Protein AF-A0A353PC02-F1 (afdb_monomer_lite)

Sequence (236 aa):
MPLSHAASPSALIQRRLLLICVLAGVVLLFMGVQRLVFQIRQVEGFRAIPAAVVDRGIRSVEDDRFVPYVAYRFSVGQEVLRTDQLFSRRIPLSRQAAEAALEPYAIGQTVTAYFNPAIPERTFLRLNLAFGPYVLCLMGVALLATGLALSRWQGRYGVRAEPPPRTRAIAALACAVIWQLGGALVWSHYLHHQPPPYPWTVWVVLPLYGLGGLVPLAIALRFARLHRAQRRTEPT

Foldseek 3Di:
DPDPPDDDPVLVVVLVVLVVLQVLLVVLQVQLVVLVVVLVVLQPQWDKFKKAFADWDWDDDDVQWIWIWTWIWGDDPHDIDIDTAAELDGDTDGPVVSVVSCVVHDHGDIAIKIAHPVCRHSIHRFYDDDLVSLVSNLSSVLSNLVSVLVVVVCVVQNPPDDDQLQVLLVSLVVSLVCLVVSVVVSVVVCPVPGDDPDDVVCVVVVVVSVVVSVVSVVSSVVSVVVNVVVVVPDDD

Secondary structure (DSSP, 8-state):
-----PPPHHHHHHHHHHHHHHHHHHHHHHHHHHHHHHHHHTTTT-EEEEEEEEEEEEEEEETTEEEEEEEEEEEETTEEEEE--SBSS---B-HHHHHHHHTT--TT-EEEEEE-TTSGGG-BSB----SHHHHHHHHHHHHHHHHHHHHHHHHHH-TT-PPPHHHHHHHHHHHHHHHHHHHHHHHHHHHHHSPSSPPHHHHHHHHHHHHHHHHHHHHHHHHHHHHHHHHHHS--

pLDDT: mean 88.1, std 7.93, range [54.19, 98.5]

Radius of gyration: 26.03 Å; chains: 1; bounding box: 67×39×86 Å

Structure (mmCIF, N/CA/C/O backbone):
data_AF-A0A353PC02-F1
#
_entry.id   AF-A0A353PC02-F1
#
loop_
_atom_site.group_PDB
_atom_site.id
_atom_site.type_symbol
_atom_site.label_atom_id
_atom_site.label_alt_id
_atom_site.label_comp_id
_atom_site.label_asym_id
_atom_site.label_entity_id
_atom_site.label_seq_id
_atom_site.pdbx_PDB_ins_code
_atom_site.Cartn_x
_atom_site.Cartn_y
_atom_site.Cartn_z
_atom_site.occupancy
_atom_site.B_iso_or_equiv
_atom_site.auth_seq_id
_atom_site.auth_comp_id
_atom_site.auth_asym_id
_atom_site.auth_atom_id
_atom_site.pdbx_PDB_model_num
ATOM 1 N N . MET A 1 1 ? 10.985 -7.309 -56.640 1.00 54.19 1 MET A N 1
ATOM 2 C CA . MET A 1 1 ? 10.338 -8.027 -55.519 1.00 54.19 1 MET A CA 1
ATOM 3 C C . MET A 1 1 ? 11.279 -8.000 -54.323 1.00 54.19 1 MET A C 1
ATOM 5 O O . MET A 1 1 ? 12.341 -8.602 -54.423 1.00 54.19 1 MET A O 1
ATOM 9 N N . PRO A 1 2 ? 10.971 -7.275 -53.236 1.00 55.41 2 PRO A N 1
ATOM 10 C CA . PRO A 1 2 ? 11.774 -7.355 -52.023 1.00 55.41 2 PRO A CA 1
ATOM 11 C C . PRO A 1 2 ? 11.539 -8.726 -51.381 1.00 55.41 2 PRO A C 1
ATOM 13 O O . PRO A 1 2 ? 10.422 -9.045 -50.979 1.00 55.41 2 PRO A O 1
ATOM 16 N N . LEU A 1 3 ? 12.580 -9.557 -51.328 1.00 56.38 3 LEU A N 1
ATOM 17 C CA . LEU A 1 3 ? 12.564 -10.812 -50.581 1.00 56.38 3 LEU A CA 1
ATOM 18 C C . LEU A 1 3 ? 12.226 -10.484 -49.122 1.00 56.38 3 LEU A C 1
ATOM 20 O O . LEU A 1 3 ? 12.964 -9.749 -48.464 1.00 56.38 3 LEU A O 1
ATOM 24 N N . SER A 1 4 ? 11.094 -10.985 -48.617 1.00 62.56 4 SER A N 1
ATOM 25 C CA . SER A 1 4 ? 10.741 -10.807 -47.212 1.00 62.56 4 SER A CA 1
ATOM 26 C C . SER A 1 4 ? 11.780 -11.549 -46.376 1.00 62.56 4 SER A C 1
ATOM 28 O O . SER A 1 4 ? 11.756 -12.778 -46.293 1.00 62.56 4 SER A O 1
ATOM 30 N N . HIS A 1 5 ? 12.725 -10.824 -45.781 1.00 71.25 5 HIS A N 1
ATOM 31 C CA . HIS A 1 5 ? 13.650 -11.422 -44.832 1.00 71.25 5 HIS A CA 1
ATOM 32 C C . HIS A 1 5 ? 12.838 -11.963 -43.655 1.00 71.25 5 HIS A C 1
ATOM 34 O O . HIS A 1 5 ? 12.324 -11.199 -42.834 1.00 71.25 5 HIS A O 1
ATOM 40 N N . ALA A 1 6 ? 12.698 -13.288 -43.601 1.00 76.50 6 ALA A N 1
ATOM 41 C CA . ALA A 1 6 ? 12.082 -13.971 -42.478 1.00 76.50 6 ALA A CA 1
ATOM 42 C C . ALA A 1 6 ? 12.766 -13.506 -41.184 1.00 76.50 6 ALA A C 1
ATOM 44 O O . ALA A 1 6 ? 13.996 -13.419 -41.108 1.00 76.50 6 ALA A O 1
ATOM 45 N N . ALA A 1 7 ? 11.967 -13.149 -40.177 1.00 76.88 7 ALA A N 1
ATOM 46 C CA . ALA A 1 7 ? 12.496 -12.673 -38.906 1.00 76.88 7 ALA A CA 1
ATOM 47 C C . ALA A 1 7 ? 13.415 -13.740 -38.294 1.00 76.88 7 ALA A C 1
ATOM 49 O O . ALA A 1 7 ? 13.041 -14.909 -38.212 1.00 76.88 7 ALA A O 1
ATOM 50 N N . SER A 1 8 ? 14.610 -13.345 -37.841 1.00 86.44 8 SER A N 1
ATOM 51 C CA . SER A 1 8 ? 15.520 -14.303 -37.212 1.00 86.44 8 SER A CA 1
ATOM 52 C C . SER A 1 8 ? 14.894 -14.900 -35.941 1.00 86.44 8 SER A C 1
ATOM 54 O O . SER A 1 8 ? 14.166 -14.192 -35.236 1.00 86.44 8 SER A O 1
ATOM 56 N N . PRO A 1 9 ? 15.201 -16.160 -35.580 1.00 88.06 9 PRO A N 1
ATOM 57 C CA . PRO A 1 9 ? 14.648 -16.809 -34.386 1.00 88.06 9 PRO A CA 1
ATOM 58 C C . PRO A 1 9 ? 14.824 -15.980 -33.105 1.00 88.06 9 PRO A C 1
ATOM 60 O O . PRO A 1 9 ? 13.895 -15.840 -32.312 1.00 88.06 9 PRO A O 1
ATOM 63 N N . SER A 1 10 ? 15.980 -15.327 -32.951 1.00 83.56 10 SER A N 1
ATOM 64 C CA . SER A 1 10 ? 16.266 -14.407 -31.843 1.00 83.56 10 SER A CA 1
ATOM 65 C C . SER A 1 10 ? 15.294 -13.227 -31.762 1.00 83.56 10 SER A C 1
ATOM 67 O O . SER A 1 10 ? 14.875 -12.838 -30.673 1.00 83.56 10 SER A O 1
ATOM 69 N N . ALA A 1 11 ? 14.880 -12.686 -32.910 1.00 82.94 11 ALA A N 1
ATOM 70 C CA . ALA A 1 11 ? 13.956 -11.565 -32.968 1.00 82.94 11 ALA A CA 1
ATOM 71 C C . ALA A 1 11 ? 12.536 -11.975 -32.564 1.00 82.94 11 ALA A C 1
ATOM 73 O O . ALA A 1 11 ? 11.836 -11.219 -31.889 1.00 82.94 11 ALA A O 1
ATOM 74 N N . LEU A 1 12 ? 12.123 -13.189 -32.935 1.00 87.25 12 LEU A N 1
ATOM 75 C CA . LEU A 1 12 ? 10.853 -13.770 -32.506 1.00 87.25 12 LEU A CA 1
ATOM 76 C C . LEU A 1 12 ? 10.835 -14.018 -30.993 1.00 87.25 12 LEU A C 1
ATOM 78 O O . LEU A 1 12 ? 9.861 -13.655 -30.335 1.00 87.25 12 LEU A O 1
ATOM 82 N N . ILE A 1 13 ? 11.916 -14.567 -30.431 1.00 87.56 13 ILE A N 1
ATOM 83 C CA . ILE A 1 13 ? 12.046 -14.793 -28.983 1.00 87.56 13 ILE A CA 1
ATOM 84 C C . ILE A 1 13 ? 11.963 -13.464 -28.223 1.00 87.56 13 ILE A C 1
ATOM 86 O O . ILE A 1 13 ? 11.174 -13.342 -27.289 1.00 87.56 13 ILE A O 1
ATOM 90 N N . GLN A 1 14 ? 12.706 -12.439 -28.648 1.00 86.56 14 GLN A N 1
ATOM 91 C CA . GLN A 1 14 ? 12.702 -11.142 -27.971 1.00 86.56 14 GLN A CA 1
ATOM 92 C C . GLN A 1 14 ? 11.327 -10.460 -28.020 1.00 86.56 14 GLN A C 1
ATOM 94 O O . GLN A 1 14 ? 10.878 -9.917 -27.012 1.00 86.56 14 GLN A O 1
ATOM 99 N N . ARG A 1 15 ? 10.621 -10.528 -29.158 1.00 89.00 15 ARG A N 1
ATOM 100 C CA . ARG A 1 15 ? 9.240 -10.024 -29.275 1.00 89.00 15 ARG A CA 1
ATOM 101 C C . ARG A 1 15 ? 8.285 -10.754 -28.333 1.00 89.00 15 ARG A C 1
ATOM 103 O O . ARG A 1 15 ? 7.462 -10.109 -27.691 1.00 89.00 15 ARG A O 1
ATOM 110 N N . ARG A 1 16 ? 8.414 -12.081 -28.216 1.00 92.56 16 ARG A N 1
ATOM 111 C CA . ARG A 1 16 ? 7.620 -12.885 -27.273 1.00 92.56 16 ARG A CA 1
ATOM 112 C C . ARG A 1 16 ? 7.904 -12.492 -25.826 1.00 92.56 16 ARG A C 1
ATOM 114 O O . ARG A 1 16 ? 6.960 -12.308 -25.070 1.00 92.56 16 ARG A O 1
ATOM 121 N N . LEU A 1 17 ? 9.170 -12.293 -25.455 1.00 89.44 17 LEU A N 1
ATOM 122 C CA . LEU A 1 17 ? 9.538 -11.841 -24.109 1.00 89.44 17 LEU A CA 1
ATOM 123 C C . LEU A 1 17 ? 8.953 -10.462 -23.785 1.00 89.44 17 LEU A C 1
ATOM 125 O O . LEU A 1 17 ? 8.372 -10.289 -22.720 1.00 89.44 17 LEU A O 1
ATOM 129 N N . LEU A 1 18 ? 9.035 -9.498 -24.708 1.00 89.31 18 LEU A N 1
ATOM 130 C CA . LEU A 1 18 ? 8.432 -8.177 -24.503 1.00 89.31 18 LEU A CA 1
ATOM 131 C C . LEU A 1 18 ? 6.911 -8.249 -24.374 1.00 89.31 18 LEU A C 1
ATOM 133 O O . LEU A 1 18 ? 6.347 -7.580 -23.510 1.00 89.31 18 LEU A O 1
ATOM 137 N N . LEU A 1 19 ? 6.255 -9.082 -25.185 1.00 92.25 19 LEU A N 1
ATOM 138 C CA . LEU A 1 19 ? 4.821 -9.326 -25.069 1.00 92.25 19 LEU A CA 1
ATOM 139 C C . LEU A 1 19 ? 4.473 -9.915 -23.696 1.00 92.25 19 LEU A C 1
ATOM 141 O O . LEU A 1 19 ? 3.555 -9.425 -23.047 1.00 92.25 19 LEU A O 1
ATOM 145 N N . ILE A 1 20 ? 5.233 -10.908 -23.225 1.00 94.19 20 ILE A N 1
ATOM 146 C CA . ILE A 1 20 ? 5.061 -11.493 -21.889 1.00 94.19 20 ILE A CA 1
ATOM 147 C C . ILE A 1 20 ? 5.244 -10.425 -20.806 1.00 94.19 20 ILE A C 1
ATOM 149 O O . ILE A 1 20 ? 4.417 -10.347 -19.904 1.00 94.19 20 ILE A O 1
ATOM 153 N N . CYS A 1 21 ? 6.263 -9.565 -20.902 1.00 88.31 21 CYS A N 1
ATOM 154 C CA . CYS A 1 21 ? 6.462 -8.466 -19.953 1.00 88.31 21 CYS A CA 1
ATOM 155 C C . CYS A 1 21 ? 5.269 -7.502 -19.923 1.00 88.31 21 CYS A C 1
ATOM 157 O O . CYS A 1 21 ? 4.817 -7.131 -18.842 1.00 88.31 21 CYS A O 1
ATOM 159 N N . VAL A 1 22 ? 4.739 -7.115 -21.089 1.00 91.75 22 VAL A N 1
ATOM 160 C CA . VAL A 1 22 ? 3.550 -6.253 -21.181 1.00 91.75 22 VAL A CA 1
ATOM 161 C C . VAL A 1 22 ? 2.342 -6.942 -20.549 1.00 91.75 22 VAL A C 1
ATOM 163 O O . VAL A 1 22 ? 1.695 -6.347 -19.692 1.00 91.75 22 VAL A O 1
ATOM 166 N N . LEU A 1 23 ? 2.062 -8.197 -20.912 1.00 95.44 23 LEU A N 1
ATOM 167 C CA . LEU A 1 23 ? 0.926 -8.957 -20.380 1.00 95.44 23 LEU A CA 1
ATOM 168 C C . LEU A 1 23 ? 1.028 -9.154 -18.864 1.00 95.44 23 LEU A C 1
ATOM 170 O O . LEU A 1 23 ? 0.064 -8.893 -18.149 1.00 95.44 23 LEU A O 1
ATOM 174 N N . ALA A 1 24 ? 2.203 -9.538 -18.362 1.00 93.94 24 ALA A N 1
ATOM 175 C CA . ALA A 1 24 ? 2.463 -9.647 -16.931 1.00 93.94 24 ALA A CA 1
ATOM 176 C C . ALA A 1 24 ? 2.243 -8.303 -16.222 1.00 93.94 24 ALA A C 1
ATOM 178 O O . ALA A 1 24 ? 1.615 -8.257 -15.165 1.00 93.94 24 ALA A O 1
ATOM 179 N N . GLY A 1 25 ? 2.691 -7.201 -16.830 1.00 91.88 25 GLY A N 1
ATOM 180 C CA . GLY A 1 25 ? 2.454 -5.858 -16.319 1.00 91.88 25 GLY A CA 1
ATOM 181 C C . GLY A 1 25 ? 0.965 -5.495 -16.235 1.00 91.88 25 GLY A C 1
ATOM 182 O O . GLY A 1 25 ? 0.532 -4.993 -15.198 1.00 91.88 25 GLY A O 1
ATOM 183 N N . VAL A 1 26 ? 0.164 -5.806 -17.267 1.00 95.75 26 VAL A N 1
ATOM 184 C CA . VAL A 1 26 ? -1.303 -5.614 -17.239 1.00 95.75 26 VAL A CA 1
ATOM 185 C C . VAL A 1 26 ? -1.937 -6.419 -16.111 1.00 95.75 26 VAL A C 1
ATOM 187 O O . VAL A 1 26 ? -2.721 -5.866 -15.343 1.00 95.75 26 VAL A O 1
ATOM 190 N N . VAL A 1 27 ? -1.597 -7.705 -15.990 1.00 97.38 27 VAL A N 1
ATOM 191 C CA . VAL A 1 27 ? -2.177 -8.595 -14.972 1.00 97.38 27 VAL A CA 1
ATOM 192 C C . VAL A 1 27 ? -1.864 -8.089 -13.564 1.00 97.38 27 VAL A C 1
ATOM 194 O O . VAL A 1 27 ? -2.777 -7.948 -12.750 1.00 97.38 27 VAL A O 1
ATOM 197 N N . LEU A 1 28 ? -0.602 -7.751 -13.279 1.00 94.50 28 LEU A N 1
ATOM 198 C CA . LEU A 1 28 ? -0.206 -7.223 -11.970 1.00 94.50 28 LEU A CA 1
ATOM 199 C C . LEU A 1 28 ? -0.887 -5.889 -11.658 1.00 94.50 28 LEU A C 1
ATOM 201 O O . LEU A 1 28 ? -1.376 -5.704 -10.542 1.00 94.50 28 LEU A O 1
ATOM 205 N N . LEU A 1 29 ? -0.965 -4.985 -12.640 1.00 93.62 29 LEU A N 1
ATOM 206 C CA . LEU A 1 29 ? -1.642 -3.702 -12.473 1.00 93.62 29 LEU A CA 1
ATOM 207 C C . LEU A 1 29 ? -3.131 -3.900 -12.182 1.00 93.62 29 LEU A C 1
ATOM 209 O O . LEU A 1 29 ? -3.651 -3.317 -11.235 1.00 93.62 29 LEU A O 1
ATOM 213 N N . PHE A 1 30 ? -3.806 -4.759 -12.945 1.00 96.31 30 PHE A N 1
ATOM 214 C CA . PHE A 1 30 ? -5.215 -5.079 -12.740 1.00 96.31 30 PHE A CA 1
ATOM 215 C C . PHE A 1 30 ? -5.468 -5.664 -11.345 1.00 96.31 30 PHE A C 1
ATOM 217 O O . PHE A 1 30 ? -6.344 -5.183 -10.626 1.00 96.31 30 PHE A O 1
ATOM 224 N N . MET A 1 31 ? -4.658 -6.639 -10.917 1.00 97.00 31 MET A N 1
ATOM 225 C CA . MET A 1 31 ? -4.745 -7.220 -9.572 1.00 97.00 31 MET A CA 1
ATOM 226 C C . MET A 1 31 ? -4.516 -6.178 -8.471 1.00 97.00 31 MET A C 1
ATOM 228 O O . MET A 1 31 ? -5.231 -6.171 -7.465 1.00 97.00 31 MET A O 1
ATOM 232 N N . GLY A 1 32 ? -3.524 -5.300 -8.644 1.00 93.38 32 GLY A N 1
ATOM 233 C CA . GLY A 1 32 ? -3.243 -4.207 -7.717 1.00 93.38 32 GLY A CA 1
ATOM 234 C C . GLY A 1 32 ? -4.424 -3.244 -7.602 1.00 93.38 32 GLY A C 1
ATOM 235 O O . GLY A 1 32 ? -4.907 -2.997 -6.497 1.00 93.38 32 GLY A O 1
ATOM 236 N N . VAL A 1 33 ? -4.955 -2.781 -8.737 1.00 93.00 33 VAL A N 1
ATOM 237 C CA . VAL A 1 33 ? -6.094 -1.852 -8.798 1.00 93.00 33 VAL A CA 1
ATOM 238 C C . VAL A 1 33 ? -7.344 -2.471 -8.184 1.00 93.00 33 VAL A C 1
ATOM 240 O O . VAL A 1 33 ? -7.973 -1.835 -7.345 1.00 93.00 33 VAL A O 1
ATOM 243 N N . GLN A 1 34 ? -7.691 -3.718 -8.521 1.00 96.44 34 GLN A N 1
ATOM 244 C CA . GLN A 1 34 ? -8.851 -4.385 -7.921 1.00 96.44 34 GLN A CA 1
ATOM 245 C C . GLN A 1 34 ? -8.740 -4.465 -6.395 1.00 96.44 34 GLN A C 1
ATOM 247 O O . GLN A 1 34 ? -9.706 -4.180 -5.685 1.00 96.44 34 GLN A O 1
ATOM 252 N N . ARG A 1 35 ? -7.556 -4.809 -5.871 1.00 93.62 35 ARG A N 1
ATOM 253 C CA . ARG A 1 35 ? -7.325 -4.872 -4.422 1.00 93.62 35 ARG A CA 1
ATOM 254 C C . ARG A 1 35 ? -7.357 -3.494 -3.759 1.00 93.62 35 ARG A C 1
ATOM 256 O O . ARG A 1 35 ? -7.850 -3.404 -2.636 1.00 93.62 35 ARG A O 1
ATOM 263 N N . LEU A 1 36 ? -6.869 -2.447 -4.428 1.00 91.06 36 LEU A N 1
ATOM 264 C CA . LEU A 1 36 ? -6.967 -1.062 -3.950 1.00 91.06 36 LEU A CA 1
ATOM 265 C C . LEU A 1 36 ? -8.416 -0.582 -3.917 1.00 91.06 36 LEU A C 1
ATOM 267 O O . LEU A 1 36 ? -8.861 -0.081 -2.893 1.00 91.06 36 LEU A O 1
ATOM 271 N N . VAL A 1 37 ? -9.182 -0.796 -4.987 1.00 91.50 37 VAL A N 1
ATOM 272 C CA . VAL A 1 37 ? -10.609 -0.442 -5.035 1.00 91.50 37 VAL A CA 1
ATOM 273 C C . VAL A 1 37 ? -11.374 -1.173 -3.936 1.00 91.50 37 VAL A C 1
ATOM 275 O O . VAL A 1 37 ? -12.184 -0.569 -3.238 1.00 91.50 37 VAL A O 1
ATOM 278 N N . PHE A 1 38 ? -11.087 -2.458 -3.725 1.00 90.50 38 PHE A N 1
ATOM 279 C CA . PHE A 1 38 ? -11.687 -3.217 -2.633 1.00 90.50 38 PHE A CA 1
ATOM 280 C C . PHE A 1 38 ? -11.305 -2.659 -1.254 1.00 90.50 38 PHE A C 1
ATOM 282 O O . PHE A 1 38 ? -12.150 -2.601 -0.368 1.00 90.50 38 PHE A O 1
ATOM 289 N N . GLN A 1 39 ? -10.057 -2.221 -1.062 1.00 89.31 39 GLN A N 1
ATOM 290 C CA . GLN A 1 39 ? -9.634 -1.546 0.167 1.00 89.31 39 GLN A CA 1
ATOM 291 C C . GLN A 1 39 ? -10.350 -0.213 0.377 1.00 89.31 39 GLN A C 1
ATOM 293 O O . GLN A 1 39 ? -10.839 0.0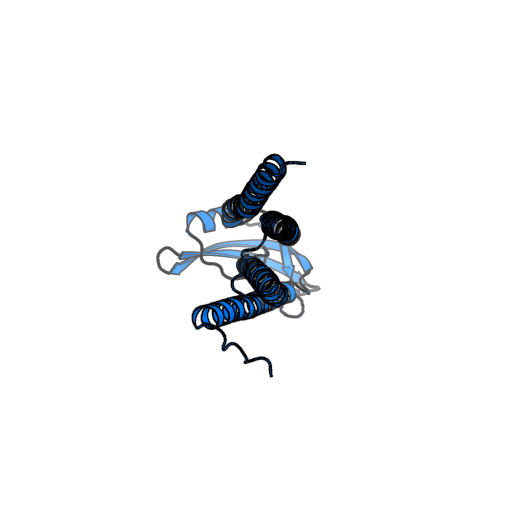19 1.473 1.00 89.31 39 GLN A O 1
ATOM 298 N N . ILE A 1 40 ? -10.448 0.631 -0.650 1.00 87.81 40 ILE A N 1
ATOM 299 C CA . ILE A 1 40 ? -11.110 1.940 -0.565 1.00 87.81 40 ILE A CA 1
ATOM 300 C C . ILE A 1 40 ? -12.586 1.757 -0.207 1.00 87.81 40 ILE A C 1
ATOM 302 O O . ILE A 1 40 ? -13.055 2.323 0.776 1.00 87.81 40 ILE A O 1
ATOM 306 N N . ARG A 1 41 ? -13.288 0.859 -0.906 1.00 88.19 41 ARG A N 1
ATOM 307 C CA . ARG A 1 41 ? -14.695 0.530 -0.621 1.00 88.19 41 ARG A CA 1
ATOM 308 C C . ARG A 1 41 ? -14.921 -0.038 0.780 1.00 88.19 41 ARG A C 1
ATOM 310 O O . ARG A 1 41 ? -16.015 0.075 1.314 1.00 88.19 41 ARG A O 1
ATOM 317 N N . GLN A 1 42 ? -13.909 -0.666 1.382 1.00 85.25 42 GLN A N 1
ATOM 318 C CA . GLN A 1 42 ? -13.985 -1.133 2.769 1.00 85.25 42 GLN A CA 1
ATOM 319 C C . GLN A 1 42 ? -13.875 -0.011 3.803 1.00 85.25 42 GLN A C 1
ATOM 321 O O . GLN A 1 42 ? -14.129 -0.273 4.972 1.00 85.25 42 GLN A O 1
ATOM 326 N N . VAL A 1 43 ? -13.469 1.193 3.405 1.00 86.12 43 VAL A N 1
ATOM 327 C CA . VAL A 1 43 ? -13.336 2.363 4.287 1.00 86.12 43 VAL A CA 1
ATOM 328 C C . VAL A 1 43 ? -14.387 3.423 3.963 1.00 86.12 43 VAL A C 1
ATOM 330 O O . VAL A 1 43 ? -14.750 4.222 4.823 1.00 86.12 43 VAL A O 1
ATOM 333 N N . GLU A 1 44 ? -14.935 3.408 2.749 1.00 88.75 44 GLU A N 1
ATOM 334 C CA . GLU A 1 44 ? -16.066 4.251 2.377 1.00 88.75 44 GLU A CA 1
ATOM 335 C C . GLU A 1 44 ? -17.257 4.040 3.325 1.00 88.75 44 GLU A C 1
ATOM 337 O O . GLU A 1 44 ? -17.653 2.919 3.651 1.00 88.75 44 GLU A O 1
ATOM 342 N N . GLY A 1 45 ? -17.822 5.151 3.797 1.00 89.62 45 GLY A N 1
ATOM 343 C CA . GLY A 1 45 ? -18.971 5.159 4.706 1.00 89.62 45 GLY A CA 1
ATOM 344 C C . GLY A 1 45 ? -18.631 5.023 6.192 1.00 89.62 45 GLY A C 1
ATOM 345 O O . GLY A 1 45 ? -19.523 5.209 7.019 1.00 89.62 45 GLY A O 1
ATOM 346 N N . PHE A 1 46 ? -17.371 4.768 6.552 1.00 93.88 46 PHE A N 1
ATOM 347 C CA . PHE A 1 46 ? -16.948 4.766 7.950 1.00 93.88 46 PHE A CA 1
ATOM 348 C C . PHE A 1 46 ? -16.856 6.191 8.504 1.00 93.88 46 PHE A C 1
ATOM 350 O O . PHE A 1 46 ? -16.265 7.081 7.894 1.00 93.88 46 PHE A O 1
ATOM 357 N N . ARG A 1 47 ? -17.437 6.404 9.684 1.00 94.25 47 ARG A N 1
ATOM 358 C CA . ARG A 1 47 ? -17.473 7.687 10.392 1.00 94.25 47 ARG A CA 1
ATOM 359 C C . ARG A 1 47 ? -16.792 7.545 11.745 1.00 94.25 47 ARG A C 1
ATOM 361 O O . ARG A 1 47 ? -16.970 6.534 12.422 1.00 94.25 47 ARG A O 1
ATOM 368 N N . ALA A 1 48 ? -16.028 8.562 12.127 1.00 95.56 48 ALA A N 1
ATOM 369 C CA . ALA A 1 48 ? -15.406 8.638 13.440 1.00 95.56 48 ALA A CA 1
ATOM 370 C C . ALA A 1 48 ? -16.474 8.887 14.516 1.00 95.56 48 ALA A C 1
ATOM 372 O O . ALA A 1 48 ? -17.247 9.839 14.409 1.00 95.56 48 ALA A O 1
ATOM 373 N N . ILE A 1 49 ? -16.505 8.044 15.546 1.00 96.88 49 ILE A N 1
ATOM 374 C CA . ILE A 1 49 ? -17.405 8.160 16.693 1.00 96.88 49 ILE A CA 1
ATOM 375 C C . ILE A 1 49 ? -16.637 7.928 18.004 1.00 96.88 49 ILE A C 1
ATOM 377 O O . ILE A 1 49 ? -15.705 7.119 18.032 1.00 96.88 49 ILE A O 1
ATOM 381 N N . PRO A 1 50 ? -16.996 8.615 19.100 1.00 97.62 50 PRO A N 1
ATOM 382 C CA . PRO A 1 50 ? -16.400 8.351 20.401 1.00 97.62 50 PRO A CA 1
ATOM 383 C C . PRO A 1 50 ? -16.864 6.991 20.938 1.00 97.62 50 PRO A C 1
ATOM 385 O O . PRO A 1 50 ? -18.047 6.652 20.895 1.00 97.62 50 PRO A O 1
ATOM 388 N N . ALA A 1 51 ? -15.925 6.221 21.475 1.00 98.00 51 ALA A N 1
ATOM 389 C CA . ALA A 1 51 ? -16.156 4.920 22.080 1.00 98.00 51 ALA A CA 1
ATOM 390 C C . ALA A 1 51 ? -15.396 4.807 23.403 1.00 98.00 51 ALA A C 1
ATOM 392 O O . ALA A 1 51 ? -14.294 5.329 23.536 1.00 98.00 51 ALA A O 1
ATOM 393 N N . ALA A 1 52 ? -15.960 4.102 24.378 1.00 98.31 52 ALA A N 1
ATOM 394 C CA . ALA A 1 52 ? -15.309 3.835 25.656 1.00 98.31 52 ALA A CA 1
ATOM 395 C C . ALA A 1 52 ? -14.744 2.413 25.667 1.00 98.31 52 ALA A C 1
ATOM 397 O O . ALA A 1 52 ? -15.483 1.453 25.430 1.00 98.31 52 ALA A O 1
ATOM 398 N N . VAL A 1 53 ? -13.454 2.272 25.968 1.00 98.50 53 VAL A N 1
ATOM 399 C CA . VAL A 1 53 ? -12.800 0.967 26.124 1.00 98.50 53 VAL A CA 1
ATOM 400 C C . VAL A 1 53 ? -13.326 0.282 27.387 1.00 98.50 53 VAL A C 1
ATOM 402 O O . VAL A 1 53 ? -13.311 0.868 28.468 1.00 98.50 53 VAL A O 1
ATOM 405 N N . VAL A 1 54 ? -13.788 -0.962 27.258 1.00 98.31 54 VAL A N 1
ATOM 406 C CA . VAL A 1 54 ? -14.345 -1.760 28.366 1.00 98.31 54 VAL A CA 1
ATOM 407 C C . VAL A 1 54 ? -13.483 -2.963 28.732 1.00 98.31 54 VAL A C 1
ATOM 409 O O . VAL A 1 54 ? -13.487 -3.369 29.886 1.00 98.31 54 VAL A O 1
ATOM 412 N N . ASP A 1 55 ? -12.756 -3.530 27.772 1.00 98.31 55 ASP A N 1
ATOM 413 C CA . ASP A 1 55 ? -11.842 -4.652 27.995 1.00 98.31 55 ASP A CA 1
ATOM 414 C C . ASP A 1 55 ? -10.757 -4.655 26.908 1.00 98.31 55 ASP A C 1
ATOM 416 O O . ASP A 1 55 ? -10.928 -4.050 25.848 1.00 98.31 55 ASP A O 1
ATOM 420 N N . ARG A 1 56 ? -9.632 -5.320 27.154 1.00 97.88 56 ARG A N 1
ATOM 421 C CA . ARG A 1 56 ? -8.561 -5.492 26.170 1.00 97.88 56 ARG A CA 1
ATOM 422 C C . ARG A 1 56 ? -7.768 -6.755 26.460 1.00 97.88 56 ARG A C 1
ATOM 424 O O . ARG A 1 56 ? -7.570 -7.117 27.614 1.00 97.88 56 ARG A O 1
ATOM 431 N N . GLY A 1 57 ? -7.232 -7.374 25.420 1.00 97.62 57 GLY A N 1
ATOM 432 C CA . GLY A 1 57 ? -6.407 -8.557 25.598 1.00 97.62 57 GLY A CA 1
ATOM 433 C C . GLY A 1 57 ? -5.863 -9.110 24.296 1.00 97.62 57 GLY A C 1
ATOM 434 O O . GLY A 1 57 ? -5.981 -8.510 23.228 1.00 97.62 57 GLY A O 1
ATOM 435 N N . ILE A 1 58 ? -5.246 -10.280 24.394 1.00 97.56 58 ILE A N 1
ATOM 436 C CA . ILE A 1 58 ? -4.599 -10.960 23.278 1.00 97.56 58 ILE A CA 1
ATOM 437 C C . ILE A 1 58 ? -5.161 -12.375 23.189 1.00 97.56 58 ILE A C 1
ATOM 439 O O . ILE A 1 58 ? -5.191 -13.097 24.182 1.00 97.56 58 ILE A O 1
ATOM 443 N N . ARG A 1 59 ? -5.598 -12.779 21.994 1.00 96.50 59 ARG A N 1
ATOM 444 C CA . ARG A 1 59 ? -6.036 -14.149 21.700 1.00 96.50 59 ARG A CA 1
ATOM 445 C C . ARG A 1 59 ? -4.941 -14.884 20.942 1.00 96.50 59 ARG A C 1
ATOM 447 O O . ARG A 1 59 ? -4.425 -14.347 19.965 1.00 96.50 59 ARG A O 1
ATOM 454 N N . SER A 1 60 ? -4.610 -16.099 21.363 1.00 95.81 60 SER A N 1
ATOM 455 C CA . SER A 1 60 ? -3.793 -17.003 20.547 1.00 95.81 60 SER A CA 1
ATOM 456 C C . SER A 1 60 ? -4.658 -17.591 19.433 1.00 95.81 60 SER A C 1
ATOM 458 O O . SER A 1 60 ? -5.802 -17.966 19.696 1.00 95.81 60 SER A O 1
ATOM 460 N N . VAL A 1 61 ? -4.152 -17.628 18.201 1.00 94.19 61 VAL A N 1
ATOM 461 C CA . VAL A 1 61 ? -4.870 -18.207 17.048 1.00 94.19 61 VAL A CA 1
ATOM 462 C C . VAL A 1 61 ? -4.141 -19.430 16.499 1.00 94.19 61 VAL A C 1
ATOM 464 O O . VAL A 1 61 ? -4.790 -20.411 16.158 1.00 94.19 61 VAL A O 1
ATOM 467 N N . GLU A 1 62 ? -2.812 -19.385 16.451 1.00 91.81 62 GLU A N 1
ATOM 468 C CA . GLU A 1 62 ? -1.916 -20.480 16.056 1.00 91.81 62 GLU A CA 1
ATOM 469 C C . GLU A 1 62 ? -0.631 -20.369 16.897 1.00 91.81 62 GLU A C 1
ATOM 471 O O . GLU A 1 62 ? -0.425 -19.347 17.564 1.00 91.81 62 GLU A O 1
ATOM 476 N N . ASP A 1 63 ? 0.243 -21.379 16.849 1.00 91.06 63 ASP A N 1
ATOM 477 C CA . ASP A 1 63 ? 1.553 -21.322 17.509 1.00 91.06 63 ASP A CA 1
ATOM 478 C C . ASP A 1 63 ? 2.304 -20.042 17.096 1.00 91.06 63 ASP A C 1
ATOM 480 O O . ASP A 1 63 ? 2.441 -19.719 15.912 1.00 91.06 63 ASP A O 1
ATOM 484 N N . ASP A 1 64 ? 2.714 -19.261 18.098 1.00 90.62 64 ASP A N 1
ATOM 485 C CA . ASP A 1 64 ? 3.372 -17.952 17.972 1.00 90.62 64 ASP A CA 1
ATOM 486 C C . ASP A 1 64 ? 2.602 -16.849 17.220 1.00 90.62 64 ASP A C 1
ATOM 488 O O . ASP A 1 64 ? 3.168 -15.801 16.881 1.00 90.62 64 ASP A O 1
ATOM 492 N N . ARG A 1 65 ? 1.291 -17.016 17.005 1.00 93.94 65 ARG A N 1
ATOM 493 C CA . ARG A 1 65 ? 0.440 -16.026 16.331 1.00 93.94 65 ARG A CA 1
ATOM 494 C C . ARG A 1 65 ? -0.699 -15.546 17.212 1.00 93.94 65 ARG A C 1
ATOM 496 O O . ARG A 1 65 ? -1.605 -16.286 17.593 1.00 93.94 65 ARG A O 1
ATOM 503 N N . PHE A 1 66 ? -0.692 -14.241 17.446 1.00 96.12 66 PHE A N 1
ATOM 504 C CA . PHE A 1 66 ? -1.556 -13.574 18.402 1.00 96.12 66 PHE A CA 1
ATOM 505 C C . PHE A 1 66 ? -2.417 -12.510 17.724 1.00 96.12 66 PHE A C 1
ATOM 507 O O . PHE A 1 66 ? -1.949 -11.766 16.865 1.00 96.12 66 PHE A O 1
ATOM 514 N N . VAL A 1 67 ? -3.680 -12.400 18.122 1.00 96.50 67 VAL A N 1
ATOM 515 C CA . VAL A 1 67 ? -4.597 -11.355 17.660 1.00 96.50 67 VAL A CA 1
ATOM 516 C C . VAL A 1 67 ? -4.992 -10.489 18.857 1.00 96.50 67 VAL A C 1
ATOM 518 O O . VAL A 1 67 ? -5.703 -10.974 19.743 1.00 96.50 67 VAL A O 1
ATOM 521 N N . PRO A 1 68 ? -4.548 -9.220 18.916 1.00 97.00 68 PRO A N 1
ATOM 522 C CA . PRO A 1 68 ? 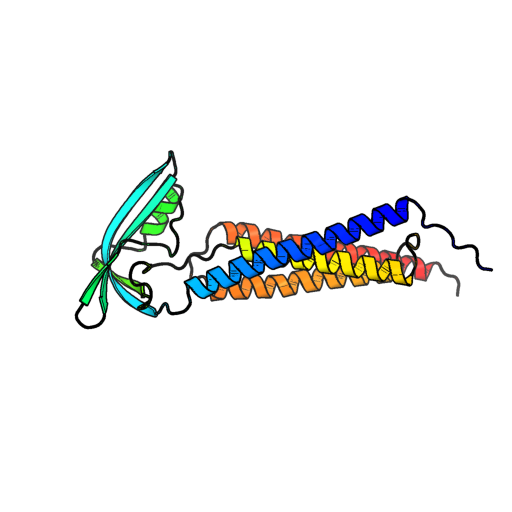-5.003 -8.293 19.943 1.00 97.00 68 PRO A CA 1
ATOM 523 C C . PRO A 1 68 ? -6.469 -7.913 19.712 1.00 97.00 68 PRO A C 1
ATOM 525 O O . PRO A 1 68 ? -6.918 -7.757 18.572 1.00 97.00 68 PRO A O 1
ATOM 528 N N . TYR A 1 69 ? -7.204 -7.730 20.802 1.00 97.25 69 TYR A N 1
ATOM 529 C CA . TYR A 1 69 ? -8.570 -7.227 20.798 1.00 97.25 69 TYR A CA 1
ATOM 530 C C . TYR A 1 69 ? -8.712 -6.099 21.820 1.00 97.25 69 TYR A C 1
ATOM 532 O O . TYR A 1 69 ? -8.065 -6.092 22.869 1.00 97.25 69 TYR A O 1
ATOM 540 N N . VAL A 1 70 ? -9.588 -5.149 21.512 1.00 97.88 70 VAL A N 1
ATOM 541 C CA . VAL A 1 70 ? -9.987 -4.079 22.428 1.00 97.88 70 VAL A CA 1
ATOM 542 C C . VAL A 1 70 ? -11.496 -4.051 22.371 1.00 97.88 70 VAL A C 1
ATOM 544 O O . VAL A 1 70 ? -12.049 -3.673 21.346 1.00 97.88 70 VAL A O 1
ATOM 547 N N . ALA A 1 71 ? -12.158 -4.492 23.434 1.00 97.94 71 ALA A N 1
ATOM 548 C CA . ALA A 1 71 ? -13.596 -4.359 23.555 1.00 97.94 71 ALA A CA 1
ATOM 549 C C . ALA A 1 71 ? -13.945 -2.917 23.902 1.00 97.94 71 ALA A C 1
ATOM 551 O O . ALA A 1 71 ? -13.415 -2.350 24.859 1.00 97.94 71 ALA A O 1
ATOM 552 N N . TYR A 1 72 ? -14.873 -2.332 23.160 1.00 98.19 72 TYR A N 1
ATOM 553 C CA . TYR A 1 72 ? -15.356 -0.981 23.397 1.00 98.19 72 TYR A CA 1
ATOM 554 C C . TYR A 1 72 ? -16.855 -0.889 23.150 1.00 98.19 72 TYR A C 1
ATOM 556 O O . TYR A 1 72 ? -17.440 -1.679 22.404 1.00 98.19 72 TYR A O 1
ATOM 564 N N . ARG A 1 73 ? -17.470 0.090 23.810 1.00 97.56 73 ARG A N 1
ATOM 565 C CA . ARG A 1 73 ? -18.881 0.434 23.646 1.00 97.56 73 ARG A CA 1
ATOM 566 C C . ARG A 1 73 ? -19.023 1.833 23.073 1.00 97.56 73 ARG A C 1
ATOM 568 O O . ARG A 1 73 ? -18.234 2.717 23.404 1.00 97.56 73 ARG A O 1
ATOM 575 N N . PHE A 1 74 ? -20.033 2.037 22.250 1.00 97.44 74 PHE A N 1
ATOM 576 C CA . PHE A 1 74 ? -20.348 3.330 21.656 1.00 97.44 74 PHE A CA 1
ATOM 577 C C . PHE A 1 74 ? -21.853 3.446 21.445 1.00 97.44 74 PHE A C 1
ATOM 579 O O . PHE A 1 74 ? -22.550 2.434 21.378 1.00 97.44 74 PHE A O 1
ATOM 586 N N . SER A 1 75 ? -22.344 4.677 21.344 1.00 96.69 75 SER A N 1
ATOM 587 C CA . SER A 1 75 ? -23.771 4.943 21.171 1.00 96.69 75 SER A CA 1
ATOM 588 C C . SER A 1 75 ? -24.060 5.463 19.769 1.00 96.69 75 SER A C 1
ATOM 590 O O . SER A 1 75 ? -23.365 6.354 19.278 1.00 96.69 75 SER A O 1
ATOM 592 N N . VAL A 1 76 ? -25.109 4.934 19.143 1.00 95.50 76 VAL A N 1
ATOM 593 C CA . VAL A 1 76 ? -25.656 5.424 17.873 1.00 95.50 76 VAL A CA 1
ATOM 594 C C . VAL A 1 76 ? -27.131 5.732 18.105 1.00 95.50 76 VAL A C 1
ATOM 596 O O . VAL A 1 76 ? -27.964 4.835 18.199 1.00 95.50 76 VAL A O 1
ATOM 599 N N . GLY A 1 77 ? -27.460 7.014 18.271 1.00 93.31 77 GLY A N 1
ATOM 600 C CA . GLY A 1 77 ? -28.792 7.408 18.735 1.00 93.31 77 GLY A CA 1
ATOM 601 C C . GLY A 1 77 ? -29.046 6.903 20.159 1.00 93.31 77 GLY A C 1
ATOM 602 O O . GLY A 1 77 ? -28.327 7.287 21.080 1.00 93.31 77 GLY A O 1
ATOM 603 N N . GLN A 1 78 ? -30.058 6.050 20.332 1.00 94.00 78 GLN A N 1
ATOM 604 C CA . GLN A 1 78 ? -30.404 5.438 21.624 1.00 94.00 78 GLN A CA 1
ATOM 605 C C . GLN A 1 78 ? -29.801 4.040 21.824 1.00 94.00 78 GLN A C 1
ATOM 607 O O . GLN A 1 78 ? -29.866 3.499 22.927 1.00 94.00 78 GLN A O 1
ATOM 612 N N . GLU A 1 79 ? -29.200 3.455 20.788 1.00 96.00 79 GLU A N 1
ATOM 613 C CA . GLU A 1 79 ? -28.628 2.114 20.864 1.00 96.00 79 GLU A CA 1
ATOM 614 C C . GLU A 1 79 ? -27.180 2.164 21.346 1.00 96.00 79 GLU A C 1
ATOM 616 O O . GLU A 1 79 ? -26.363 2.935 20.836 1.00 96.00 79 GLU A O 1
ATOM 621 N N . VAL A 1 80 ? -26.854 1.313 22.322 1.00 96.12 80 VAL A N 1
ATOM 622 C CA . VAL A 1 80 ? -25.480 1.095 22.783 1.00 96.12 80 VAL A CA 1
ATOM 623 C C . VAL A 1 80 ? -24.964 -0.184 22.146 1.00 96.12 80 VAL A C 1
ATOM 625 O O . VAL A 1 80 ? -25.420 -1.281 22.464 1.00 96.12 80 VAL A O 1
ATOM 628 N N . LEU A 1 81 ? -23.986 -0.039 21.261 1.00 96.56 81 LEU A N 1
ATOM 629 C CA . LEU A 1 81 ? -23.349 -1.145 20.563 1.00 96.56 81 LEU A CA 1
ATOM 630 C C . LEU A 1 81 ? -22.008 -1.484 21.213 1.00 96.56 81 LEU A C 1
ATOM 632 O O . LEU A 1 81 ? -21.352 -0.638 21.829 1.00 96.56 81 LEU A O 1
ATOM 636 N N . ARG A 1 82 ? -21.593 -2.744 21.064 1.00 96.38 82 ARG A N 1
ATOM 637 C CA . ARG A 1 82 ? -20.315 -3.261 21.561 1.00 96.38 82 ARG A CA 1
ATOM 638 C C . ARG A 1 82 ? -19.634 -4.093 20.483 1.00 96.38 82 ARG A C 1
ATOM 640 O O . ARG A 1 82 ? -20.271 -4.909 19.829 1.00 96.38 82 ARG A O 1
ATOM 647 N N . THR A 1 83 ? -18.328 -3.918 20.347 1.00 96.25 83 THR A N 1
ATOM 648 C CA . THR A 1 83 ? -17.465 -4.736 19.485 1.00 96.25 83 THR A CA 1
ATOM 649 C C . THR A 1 83 ? -16.083 -4.860 20.129 1.00 96.25 83 THR A C 1
ATOM 651 O O . THR A 1 83 ? -15.816 -4.204 21.138 1.00 96.25 83 THR A O 1
ATOM 654 N N . ASP A 1 84 ? -15.219 -5.712 19.585 1.00 96.50 84 ASP A N 1
ATOM 655 C CA . ASP A 1 84 ? -13.868 -5.977 20.090 1.00 96.50 84 ASP A CA 1
ATOM 656 C C . ASP A 1 84 ? -12.749 -5.826 19.050 1.00 96.50 84 ASP A C 1
ATOM 658 O O . ASP A 1 84 ? -11.581 -6.154 19.295 1.00 96.50 84 ASP A O 1
ATOM 662 N N . GLN A 1 85 ? -13.102 -5.323 17.872 1.00 95.50 85 GLN A N 1
ATOM 663 C CA . GLN A 1 85 ? -12.216 -5.322 16.728 1.00 95.50 85 GLN A CA 1
ATOM 664 C C . GLN A 1 85 ? -11.249 -4.128 16.766 1.00 95.50 85 GLN A C 1
ATOM 666 O O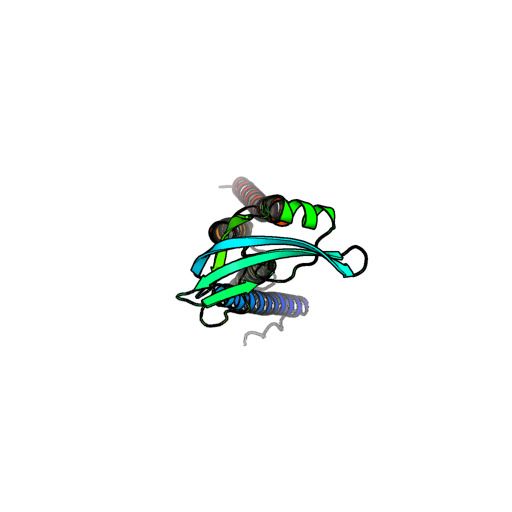 . GLN A 1 85 ? -11.609 -2.978 16.522 1.00 95.50 85 GLN A O 1
ATOM 671 N N . LEU A 1 86 ? -9.969 -4.409 17.027 1.00 95.81 86 LEU A N 1
ATOM 672 C CA . LEU A 1 86 ? -8.927 -3.378 17.044 1.00 95.81 86 LEU A CA 1
ATOM 673 C C . LEU A 1 86 ? -8.614 -2.855 15.633 1.00 95.81 86 LEU A C 1
ATOM 675 O O . LEU A 1 86 ? -8.573 -1.648 15.414 1.00 95.81 86 LEU A O 1
ATOM 679 N N . PHE A 1 87 ? -8.411 -3.755 14.671 1.00 93.94 87 PHE A N 1
ATOM 680 C CA . PHE A 1 87 ? -8.023 -3.415 13.299 1.00 93.94 87 PHE A CA 1
ATOM 681 C C . PHE A 1 87 ? -9.154 -3.687 12.310 1.00 93.94 87 PHE A C 1
ATOM 683 O O . PHE A 1 87 ? -9.874 -4.671 12.460 1.00 93.94 87 PHE A O 1
ATOM 690 N N . SER A 1 88 ? -9.247 -2.913 11.224 1.00 91.38 88 SER A N 1
ATOM 691 C CA . SER A 1 88 ? -10.231 -3.140 10.144 1.00 91.38 88 SER A CA 1
ATOM 692 C C . SER A 1 88 ? -10.174 -4.543 9.516 1.00 91.38 88 SER A C 1
ATOM 694 O O . SER A 1 88 ? -11.126 -4.985 8.872 1.00 91.38 88 SER A O 1
ATOM 696 N N . ARG A 1 89 ? -9.075 -5.277 9.725 1.00 88.62 89 ARG A N 1
ATOM 697 C CA . ARG A 1 89 ? -8.902 -6.687 9.363 1.00 88.62 89 ARG A CA 1
ATOM 698 C C . ARG A 1 89 ? -8.217 -7.428 10.507 1.00 88.62 89 ARG A C 1
ATOM 700 O O . ARG A 1 89 ? -7.331 -6.871 11.149 1.00 88.62 89 ARG A O 1
ATOM 707 N N . ARG A 1 90 ? -8.576 -8.695 10.731 1.00 87.88 90 ARG A N 1
ATOM 708 C CA . ARG A 1 90 ? -7.867 -9.557 11.690 1.00 87.88 90 ARG A CA 1
ATOM 709 C C . ARG A 1 90 ? -6.483 -9.877 11.141 1.00 87.88 90 ARG A C 1
ATOM 711 O O . ARG A 1 90 ? -6.367 -10.476 10.076 1.00 87.88 90 ARG A O 1
ATOM 718 N N . ILE A 1 91 ? -5.452 -9.438 11.852 1.00 85.62 91 ILE A N 1
ATOM 719 C CA . ILE A 1 91 ? -4.059 -9.610 11.449 1.00 85.62 91 ILE A CA 1
ATOM 720 C C . ILE A 1 91 ? -3.344 -10.298 12.605 1.00 85.62 91 ILE A C 1
ATOM 722 O O . ILE A 1 91 ? -3.242 -9.699 13.677 1.00 85.62 91 ILE A O 1
ATOM 726 N N . PRO A 1 92 ? -2.887 -11.545 12.413 1.00 92.50 92 PRO A N 1
ATOM 727 C CA . PRO A 1 92 ? -2.018 -12.200 13.372 1.00 92.50 92 PRO A CA 1
ATOM 728 C C . PRO A 1 92 ? -0.696 -11.439 13.489 1.00 92.50 92 PRO A C 1
ATOM 730 O O . PRO A 1 92 ? -0.095 -11.051 12.485 1.00 92.50 92 PRO A O 1
ATOM 733 N N . LEU A 1 93 ? -0.259 -11.221 14.720 1.00 93.00 93 LEU A N 1
ATOM 734 C CA . LEU A 1 93 ? 0.961 -10.520 15.095 1.00 93.00 93 LEU A CA 1
ATOM 735 C C . LEU A 1 93 ? 1.824 -11.430 15.974 1.00 93.00 93 LEU A C 1
ATOM 737 O O . LEU A 1 93 ? 1.337 -12.407 16.547 1.00 93.00 93 LEU A O 1
ATOM 741 N N . SER A 1 94 ? 3.102 -11.079 16.122 1.00 93.81 94 SER A N 1
ATOM 742 C CA . SER A 1 94 ? 3.904 -11.616 17.222 1.00 93.81 94 SER A CA 1
ATOM 743 C C . SER A 1 94 ? 3.343 -11.130 18.562 1.00 93.81 94 SER A C 1
ATOM 745 O O . SER A 1 94 ? 2.689 -10.085 18.622 1.00 93.81 94 SER A O 1
ATOM 747 N N . ARG A 1 95 ? 3.629 -11.851 19.653 1.00 94.81 95 ARG A N 1
ATOM 748 C CA . ARG A 1 95 ? 3.194 -11.467 21.008 1.00 94.81 95 ARG A CA 1
ATOM 749 C C . ARG A 1 95 ? 3.584 -10.027 21.346 1.00 94.81 95 ARG A C 1
ATOM 751 O O . ARG A 1 95 ? 2.719 -9.229 21.681 1.00 94.81 95 ARG A O 1
ATOM 758 N N . GLN A 1 96 ? 4.858 -9.685 21.157 1.00 94.19 96 GLN A N 1
ATOM 759 C CA . GLN A 1 96 ? 5.385 -8.345 21.429 1.00 94.19 96 GLN A CA 1
ATOM 760 C C . GLN A 1 96 ? 4.663 -7.259 20.614 1.00 94.19 96 GLN A C 1
ATOM 762 O O . GLN A 1 96 ? 4.329 -6.202 21.140 1.00 94.19 96 GLN A O 1
ATOM 767 N N . ALA A 1 97 ? 4.385 -7.512 19.331 1.00 92.12 97 ALA A N 1
ATOM 768 C CA . ALA A 1 97 ? 3.665 -6.554 18.495 1.00 92.12 97 ALA A CA 1
ATOM 769 C C . ALA A 1 97 ? 2.182 -6.434 18.890 1.00 92.12 97 ALA A C 1
ATOM 771 O O . ALA A 1 97 ? 1.611 -5.350 18.779 1.00 92.12 97 ALA A O 1
ATOM 772 N N . ALA A 1 98 ? 1.557 -7.522 19.353 1.00 94.94 98 ALA A N 1
ATOM 773 C CA . ALA A 1 98 ? 0.199 -7.497 19.887 1.00 94.94 98 ALA A CA 1
ATOM 774 C C . ALA A 1 98 ? 0.121 -6.706 21.205 1.00 94.94 98 ALA A C 1
ATOM 776 O O . ALA A 1 98 ? -0.786 -5.894 21.358 1.00 94.94 98 ALA A O 1
ATOM 777 N N . GLU A 1 99 ? 1.084 -6.884 22.113 1.00 95.88 99 GLU A N 1
ATOM 778 C CA . GLU A 1 99 ? 1.196 -6.121 23.367 1.00 95.88 99 GLU A CA 1
ATOM 779 C C . GLU A 1 99 ? 1.390 -4.625 23.091 1.00 95.88 99 GLU A C 1
ATOM 781 O O . GLU A 1 99 ? 0.596 -3.807 23.557 1.00 95.88 99 GLU A O 1
ATOM 786 N N . ALA A 1 100 ? 2.347 -4.273 22.226 1.00 93.94 100 ALA A N 1
ATOM 787 C CA . ALA A 1 100 ? 2.590 -2.889 21.812 1.00 93.94 100 ALA A CA 1
ATOM 788 C C . ALA A 1 100 ? 1.362 -2.243 21.142 1.00 93.94 100 ALA A C 1
ATOM 790 O O . ALA A 1 100 ? 1.104 -1.050 21.294 1.00 93.94 100 ALA A O 1
ATOM 791 N N . ALA A 1 101 ? 0.558 -3.021 20.408 1.00 93.88 101 ALA A N 1
ATOM 792 C CA . ALA A 1 101 ? -0.671 -2.517 19.800 1.00 93.88 101 ALA A CA 1
ATOM 793 C C . ALA A 1 101 ? -1.760 -2.164 20.831 1.00 93.88 101 ALA A C 1
ATOM 795 O O . ALA A 1 101 ? -2.641 -1.365 20.508 1.00 93.88 101 ALA A O 1
ATOM 796 N N . LEU A 1 102 ? -1.713 -2.744 22.036 1.00 96.62 102 LEU A N 1
ATOM 797 C CA . LEU A 1 102 ? -2.671 -2.501 23.118 1.00 96.62 102 LEU A CA 1
ATOM 798 C C . LEU A 1 102 ? -2.260 -1.358 24.049 1.00 96.62 102 LEU A C 1
ATOM 800 O O . LEU A 1 102 ? -3.137 -0.803 24.710 1.00 96.62 102 LEU A O 1
ATOM 804 N N . GLU A 1 103 ? -0.976 -0.989 24.103 1.00 95.56 103 GLU A N 1
ATOM 805 C CA . GLU A 1 103 ? -0.453 0.084 24.968 1.00 95.56 103 GLU A CA 1
ATOM 806 C C . GLU A 1 103 ? -1.281 1.382 24.939 1.00 95.56 103 GLU A C 1
ATOM 808 O O . GLU A 1 103 ? -1.580 1.892 26.020 1.00 95.56 103 GLU A O 1
ATOM 813 N N . PRO A 1 104 ? -1.743 1.890 23.776 1.00 95.38 104 PRO A N 1
ATOM 814 C CA . PRO A 1 104 ? -2.489 3.150 23.717 1.00 95.38 104 PRO A CA 1
ATOM 815 C C . PRO A 1 104 ? -3.929 3.079 24.247 1.00 95.38 104 PRO A C 1
ATOM 817 O O . PRO A 1 104 ? -4.610 4.104 24.252 1.00 95.38 104 PRO A O 1
ATOM 820 N N . TYR A 1 105 ? -4.415 1.887 24.610 1.00 96.94 105 TYR A N 1
ATOM 821 C CA . TYR A 1 105 ? -5.812 1.615 24.947 1.00 96.94 105 TYR A CA 1
ATOM 822 C C . TYR A 1 105 ? -5.932 1.178 26.405 1.00 96.94 105 TYR A C 1
ATOM 824 O O . TYR A 1 105 ? -5.795 -0.005 26.711 1.00 96.94 105 TYR A O 1
ATOM 832 N N . ALA A 1 106 ? -6.196 2.111 27.314 1.00 97.56 106 ALA A N 1
ATOM 833 C CA . ALA A 1 106 ? -6.509 1.818 28.709 1.00 97.56 106 ALA A CA 1
ATOM 834 C C . ALA A 1 106 ? -8.014 1.564 28.901 1.00 97.56 106 ALA A C 1
ATOM 836 O O . ALA A 1 106 ? -8.853 2.146 28.215 1.00 97.56 106 ALA A O 1
ATOM 837 N N . ILE A 1 107 ? -8.376 0.707 29.859 1.00 98.12 107 ILE A N 1
ATOM 838 C CA . ILE A 1 107 ? -9.784 0.479 30.221 1.00 98.12 107 ILE A CA 1
ATOM 839 C C . ILE A 1 107 ? -10.377 1.783 30.776 1.00 98.12 107 ILE A C 1
ATOM 841 O O . ILE A 1 107 ? -9.741 2.468 31.572 1.00 98.12 107 ILE A O 1
ATOM 845 N N . GLY A 1 108 ? -11.587 2.136 30.336 1.00 97.56 108 GLY A N 1
ATOM 846 C CA . GLY A 1 108 ? -12.266 3.387 30.686 1.00 97.56 108 GLY A CA 1
ATOM 847 C C . GLY A 1 108 ? -11.876 4.589 29.821 1.00 97.56 108 GLY A C 1
ATOM 848 O O . GLY A 1 108 ? -12.542 5.619 29.887 1.00 97.56 108 GLY A O 1
ATOM 849 N N . GLN A 1 109 ? -10.847 4.470 28.977 1.00 97.69 109 GLN A N 1
ATOM 850 C CA . GLN A 1 109 ? -10.432 5.538 28.072 1.00 97.69 109 GLN A CA 1
ATOM 851 C C . GLN A 1 109 ? -11.457 5.752 26.952 1.00 97.69 109 GLN A C 1
ATOM 853 O O . GLN A 1 109 ? -11.969 4.794 26.362 1.00 97.69 109 GLN A O 1
ATOM 858 N N . THR A 1 110 ? -11.703 7.018 26.613 1.00 97.88 110 THR A N 1
ATOM 859 C CA . THR A 1 110 ? -12.442 7.393 25.403 1.00 97.88 110 THR A CA 1
ATOM 860 C C . THR A 1 110 ? -11.502 7.390 24.203 1.00 97.88 110 THR A C 1
ATOM 862 O O . THR A 1 110 ? -10.462 8.047 24.211 1.00 97.88 110 THR A O 1
ATOM 865 N N . VAL A 1 111 ? -11.879 6.662 23.160 1.00 97.31 111 VAL A N 1
ATOM 866 C CA . VAL A 1 111 ? -11.129 6.502 21.914 1.00 97.31 111 VAL A CA 1
ATOM 867 C C . VAL A 1 111 ? -12.030 6.754 20.712 1.00 97.31 111 VAL A C 1
ATOM 869 O O . VAL A 1 111 ? -13.254 6.734 20.821 1.00 97.31 111 VAL A O 1
ATOM 872 N N . THR A 1 112 ? -11.428 6.977 19.549 1.00 97.06 112 THR A N 1
ATOM 873 C CA . THR A 1 112 ? -12.170 7.118 18.295 1.00 97.06 112 THR A CA 1
ATOM 874 C C . THR A 1 112 ? -12.342 5.752 17.641 1.00 97.06 112 THR A C 1
ATOM 876 O O . THR A 1 112 ? -11.358 5.120 17.258 1.00 97.06 112 THR A O 1
ATOM 879 N N . ALA A 1 113 ? -13.587 5.307 17.495 1.00 96.75 113 ALA A N 1
ATOM 880 C CA . ALA A 1 113 ? -13.951 4.156 16.680 1.00 96.75 113 ALA A CA 1
ATOM 881 C C . ALA A 1 113 ? -14.443 4.611 15.301 1.00 96.75 113 ALA A C 1
ATOM 883 O O . ALA A 1 113 ? -14.981 5.705 15.144 1.00 96.75 113 ALA A O 1
ATOM 884 N N . TYR A 1 114 ? -14.282 3.755 14.300 1.00 96.00 114 TYR A N 1
ATOM 885 C CA . TYR A 1 114 ? -14.791 3.957 12.951 1.00 96.00 114 TYR A CA 1
ATOM 886 C C . TYR A 1 114 ? -15.991 3.040 12.740 1.00 96.00 114 TYR A C 1
ATOM 888 O O . TYR A 1 114 ? -15.839 1.818 12.704 1.00 96.00 114 TYR A O 1
ATOM 896 N N . PHE A 1 115 ? -17.174 3.635 12.599 1.00 96.00 115 PHE A N 1
ATOM 897 C CA . PHE A 1 115 ? -18.458 2.946 12.464 1.00 96.00 115 PHE A CA 1
ATOM 898 C C . PHE A 1 115 ? -19.063 3.173 11.081 1.00 96.00 115 PHE A C 1
ATOM 900 O O . PHE A 1 115 ? -19.069 4.300 10.586 1.00 96.00 115 PHE A O 1
ATOM 907 N N . ASN A 1 116 ? -19.609 2.120 10.473 1.00 95.25 116 ASN A N 1
ATOM 908 C CA . ASN A 1 116 ? -20.365 2.210 9.228 1.00 95.25 116 ASN A CA 1
ATOM 909 C C . ASN A 1 116 ? -21.809 1.735 9.471 1.00 95.25 116 ASN A C 1
ATOM 911 O O . ASN A 1 116 ? -21.999 0.549 9.739 1.00 95.25 116 ASN A O 1
ATOM 915 N N . PRO A 1 117 ? -22.827 2.609 9.335 1.00 94.38 117 PRO A N 1
ATOM 916 C CA . PRO A 1 117 ? -24.226 2.231 9.540 1.00 94.38 117 PRO A CA 1
ATOM 917 C C . PRO A 1 117 ? -24.720 1.115 8.613 1.00 94.38 117 PRO A C 1
ATOM 919 O O . PRO A 1 117 ? -25.638 0.391 8.974 1.00 94.38 117 PRO A O 1
ATOM 922 N N . ALA A 1 118 ? -24.129 0.974 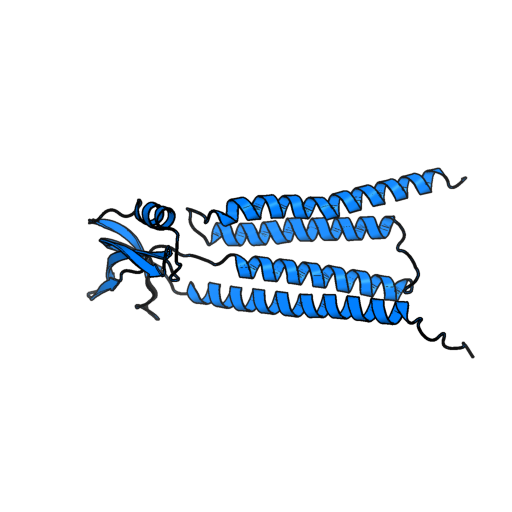7.422 1.00 94.25 118 ALA A N 1
ATOM 923 C CA . ALA A 1 118 ? -24.506 -0.076 6.479 1.00 94.25 118 ALA A CA 1
ATOM 924 C C . ALA A 1 118 ? -23.958 -1.458 6.877 1.00 94.25 118 ALA A C 1
ATOM 926 O O . ALA A 1 118 ? -24.442 -2.464 6.368 1.00 94.25 118 ALA A O 1
ATOM 927 N N . ILE A 1 119 ? -22.922 -1.503 7.728 1.00 92.19 119 ILE A N 1
ATOM 928 C CA . ILE A 1 119 ? -22.213 -2.727 8.135 1.00 92.19 119 ILE A CA 1
ATOM 929 C C . ILE A 1 119 ? -21.730 -2.579 9.601 1.00 92.19 119 ILE A C 1
ATOM 931 O O . ILE A 1 119 ? -20.518 -2.499 9.852 1.00 92.19 119 ILE A O 1
ATOM 935 N N . PRO A 1 120 ? -22.648 -2.466 10.583 1.00 90.81 120 PRO A N 1
ATOM 936 C CA . PRO A 1 120 ? -22.322 -2.121 11.972 1.00 90.81 120 PRO A CA 1
ATOM 937 C C . PRO A 1 120 ? -21.365 -3.121 12.646 1.00 90.81 120 PRO A C 1
ATOM 939 O O . PRO A 1 120 ? -20.536 -2.742 13.479 1.00 90.81 120 PRO A O 1
ATOM 942 N N . GLU A 1 121 ? -21.406 -4.389 12.239 1.00 89.88 121 GLU A N 1
ATOM 943 C CA . GLU A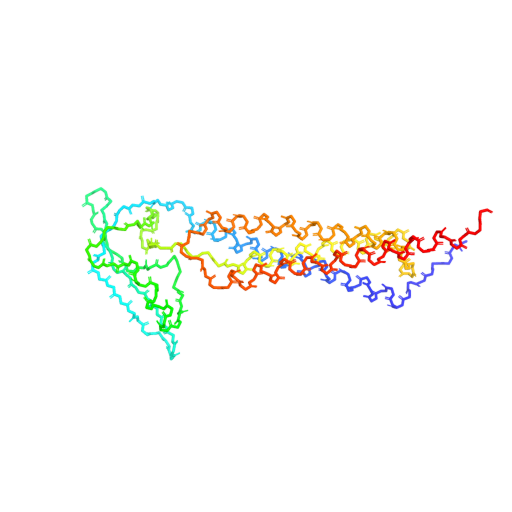 1 121 ? -20.544 -5.462 12.735 1.00 89.88 121 GLU A CA 1
ATOM 944 C C . GLU A 1 121 ? -19.061 -5.290 12.367 1.00 89.88 121 GLU A C 1
ATOM 946 O O . GLU A 1 121 ? -18.204 -5.936 12.967 1.00 89.88 121 GLU A O 1
ATOM 951 N N . ARG A 1 122 ? -18.729 -4.409 11.411 1.00 90.38 122 ARG A N 1
ATOM 952 C CA . ARG A 1 122 ? -17.347 -4.146 10.965 1.00 90.38 122 ARG A CA 1
ATOM 953 C C . ARG A 1 122 ? -16.720 -2.900 11.578 1.00 90.38 122 ARG A C 1
ATOM 955 O O . ARG A 1 122 ? -15.804 -2.329 10.995 1.00 90.38 122 ARG A O 1
ATOM 962 N N . THR A 1 123 ? -17.192 -2.465 12.736 1.00 95.00 123 THR A N 1
ATOM 963 C CA . THR A 1 123 ? -16.605 -1.324 13.449 1.00 95.00 123 THR A CA 1
ATOM 964 C C . THR A 1 123 ? -15.187 -1.657 13.922 1.00 95.00 123 THR A C 1
ATOM 966 O O . THR A 1 123 ? -14.960 -2.753 14.423 1.00 95.00 123 THR A O 1
ATOM 969 N N . PHE A 1 124 ? -14.238 -0.725 13.796 1.00 95.94 124 PHE A N 1
ATOM 970 C CA . PHE A 1 124 ? -12.847 -0.914 14.240 1.00 95.94 124 PHE A CA 1
ATOM 971 C C . PHE A 1 124 ? -12.254 0.352 14.872 1.00 95.94 124 PHE A C 1
ATOM 973 O O . PHE A 1 124 ? -12.719 1.455 14.597 1.00 95.94 124 PHE A O 1
ATOM 980 N N . LEU A 1 125 ? -11.192 0.228 15.676 1.00 95.38 125 LEU A N 1
ATOM 981 C CA . LEU A 1 125 ? -10.471 1.391 16.233 1.00 95.38 125 LEU A CA 1
ATOM 982 C C . LEU A 1 125 ? -9.363 1.912 15.311 1.00 95.38 125 LEU A C 1
ATOM 984 O O . LEU A 1 125 ? -9.080 3.107 15.276 1.00 95.38 125 LEU A O 1
ATOM 988 N N . ARG A 1 126 ? -8.711 1.020 14.561 1.00 92.69 126 ARG A N 1
ATOM 989 C CA . ARG A 1 126 ? -7.585 1.351 13.684 1.00 92.69 126 ARG A CA 1
ATOM 990 C C . ARG A 1 126 ? -7.812 0.846 12.275 1.00 92.69 126 ARG A C 1
ATOM 992 O O . ARG A 1 126 ? -8.003 -0.349 12.038 1.00 92.69 126 ARG A O 1
ATOM 999 N N . LEU A 1 127 ? -7.703 1.760 11.320 1.00 89.62 127 LEU A N 1
ATOM 1000 C CA . LEU A 1 127 ? -7.637 1.377 9.924 1.00 89.62 127 LEU A CA 1
ATOM 1001 C C . LEU A 1 127 ? -6.291 0.695 9.649 1.00 89.62 127 LEU A C 1
ATOM 1003 O O . LEU A 1 127 ? -5.242 1.213 10.029 1.00 89.62 127 LEU A O 1
ATOM 1007 N N . ASN A 1 128 ? -6.314 -0.469 9.002 1.00 86.62 128 ASN A N 1
ATOM 1008 C CA . ASN A 1 128 ? -5.104 -1.132 8.530 1.00 86.62 128 ASN A CA 1
ATOM 1009 C C . ASN A 1 128 ? -5.221 -1.458 7.038 1.00 86.62 128 ASN A C 1
ATOM 1011 O O . ASN A 1 128 ? -5.842 -2.449 6.638 1.00 86.62 128 ASN A O 1
ATOM 1015 N N . LEU A 1 129 ? -4.647 -0.587 6.210 1.00 85.94 129 LEU A N 1
ATOM 1016 C CA . LEU A 1 129 ? -4.558 -0.787 4.771 1.00 85.94 129 LEU A CA 1
ATOM 1017 C C . LEU A 1 129 ? -3.353 -1.670 4.452 1.00 85.94 129 LEU A C 1
ATOM 1019 O O . LEU A 1 129 ? -2.219 -1.373 4.820 1.00 85.94 129 LEU A O 1
ATOM 1023 N N . ALA A 1 130 ? -3.581 -2.760 3.718 1.00 85.56 130 ALA A N 1
ATOM 1024 C CA . ALA A 1 130 ? -2.467 -3.586 3.271 1.00 85.56 130 ALA A CA 1
ATOM 1025 C C . ALA A 1 130 ? -1.670 -2.827 2.204 1.00 85.56 130 ALA A C 1
ATOM 1027 O O . ALA A 1 130 ? -2.251 -2.341 1.237 1.00 85.56 130 ALA A O 1
ATOM 1028 N N . PHE A 1 131 ? -0.348 -2.791 2.350 1.00 84.88 131 PHE A N 1
ATOM 1029 C CA . PHE A 1 131 ? 0.548 -2.111 1.413 1.00 84.88 131 PHE A CA 1
ATOM 1030 C C . PHE A 1 131 ? 0.750 -2.882 0.090 1.00 84.88 131 PHE A C 1
ATOM 1032 O O . PHE A 1 131 ? 1.041 -2.299 -0.951 1.00 84.88 131 PHE A O 1
ATOM 1039 N N . GLY A 1 132 ? 0.545 -4.204 0.097 1.00 86.56 132 GLY A N 1
ATOM 1040 C CA . GLY A 1 132 ? 0.789 -5.083 -1.058 1.00 86.56 132 GLY A CA 1
ATOM 1041 C C . GLY A 1 132 ? 0.147 -4.657 -2.394 1.00 86.56 132 GLY A C 1
ATOM 1042 O O . GLY A 1 132 ? 0.827 -4.724 -3.415 1.00 86.56 132 GLY A O 1
ATOM 1043 N N . PRO A 1 133 ? -1.117 -4.195 -2.443 1.00 90.31 133 PRO A N 1
ATOM 1044 C CA . PRO A 1 133 ? -1.748 -3.730 -3.681 1.00 90.31 133 PRO A CA 1
ATOM 1045 C C . PRO A 1 133 ? -1.012 -2.573 -4.364 1.00 90.31 133 PRO A C 1
ATOM 1047 O O . PRO A 1 133 ? -0.928 -2.547 -5.588 1.00 90.31 133 PRO A O 1
ATOM 1050 N N . TYR A 1 134 ? -0.419 -1.663 -3.588 1.00 85.88 134 TYR A N 1
ATOM 1051 C CA . TYR A 1 134 ? 0.370 -0.556 -4.126 1.00 85.88 134 TYR A CA 1
ATOM 1052 C C . TYR A 1 134 ? 1.636 -1.053 -4.833 1.00 85.88 134 TYR A C 1
ATOM 1054 O O . TYR A 1 134 ? 1.953 -0.595 -5.930 1.00 85.88 134 TYR A O 1
ATOM 1062 N N . VAL A 1 135 ? 2.318 -2.041 -4.242 1.00 84.94 135 VAL A N 1
ATOM 1063 C CA . VAL A 1 135 ? 3.492 -2.689 -4.847 1.00 84.94 135 VAL A CA 1
ATOM 1064 C C . VAL A 1 135 ? 3.118 -3.370 -6.163 1.00 84.94 135 VAL A C 1
ATOM 1066 O O . VAL A 1 135 ? 3.832 -3.218 -7.152 1.00 84.94 135 VAL A O 1
ATOM 1069 N N . LEU A 1 136 ? 1.976 -4.067 -6.209 1.00 88.19 136 LEU A N 1
ATOM 1070 C CA . LEU A 1 136 ? 1.484 -4.705 -7.435 1.00 88.19 136 LEU A CA 1
ATOM 1071 C C . LEU A 1 136 ? 1.213 -3.682 -8.546 1.00 88.19 136 LEU A C 1
ATOM 1073 O O . LEU A 1 136 ? 1.655 -3.888 -9.676 1.00 88.19 136 LEU A O 1
ATOM 1077 N N . CYS A 1 137 ? 0.551 -2.565 -8.226 1.00 88.31 137 CYS A N 1
ATOM 1078 C CA . CYS A 1 137 ? 0.320 -1.482 -9.185 1.00 88.31 137 CYS A CA 1
ATOM 1079 C C . CYS A 1 137 ? 1.633 -0.926 -9.739 1.00 88.31 137 CYS A C 1
ATOM 1081 O O . CYS A 1 137 ? 1.799 -0.815 -10.952 1.00 88.31 137 CYS A O 1
ATOM 1083 N N . LEU A 1 138 ? 2.580 -0.615 -8.855 1.00 84.56 138 LEU A N 1
ATOM 1084 C CA . LEU A 1 138 ? 3.884 -0.083 -9.229 1.00 84.56 138 LEU A CA 1
ATOM 1085 C C . LEU A 1 138 ? 4.657 -1.049 -10.141 1.00 84.56 138 LEU A C 1
ATOM 1087 O O . LEU A 1 138 ? 5.152 -0.638 -11.191 1.00 84.56 138 LEU A O 1
ATOM 1091 N N . MET A 1 139 ? 4.736 -2.333 -9.774 1.00 84.75 139 MET A N 1
ATOM 1092 C CA . MET A 1 139 ? 5.388 -3.358 -10.597 1.00 84.75 139 MET A CA 1
ATOM 1093 C C . MET A 1 139 ? 4.701 -3.510 -11.957 1.00 84.75 139 MET A C 1
ATOM 1095 O O . MET A 1 139 ? 5.377 -3.613 -12.981 1.00 84.75 139 MET A O 1
ATOM 1099 N N . GLY A 1 140 ? 3.366 -3.477 -11.973 1.00 88.94 140 GLY A N 1
ATOM 1100 C CA . GLY A 1 140 ? 2.572 -3.527 -13.194 1.00 88.94 140 GLY A CA 1
ATOM 1101 C C . GLY A 1 140 ? 2.886 -2.371 -14.143 1.00 88.94 140 GLY A C 1
ATOM 1102 O O . GLY A 1 140 ? 3.209 -2.601 -15.309 1.00 88.94 140 GLY A O 1
ATOM 1103 N N . VAL A 1 141 ? 2.887 -1.133 -13.632 1.00 86.81 141 VAL A N 1
ATOM 1104 C CA . VAL A 1 141 ? 3.255 0.072 -14.397 1.00 86.81 141 VAL A CA 1
ATOM 1105 C C . VAL A 1 141 ? 4.694 -0.011 -14.911 1.00 86.81 141 VAL A C 1
ATOM 1107 O O . VAL A 1 141 ? 4.938 0.280 -16.081 1.00 86.81 141 VAL A O 1
ATOM 1110 N N . ALA A 1 142 ? 5.644 -0.439 -14.076 1.00 82.25 142 ALA A N 1
ATOM 1111 C CA . ALA A 1 142 ? 7.053 -0.542 -14.456 1.00 82.25 142 ALA A CA 1
ATOM 1112 C C . ALA A 1 142 ? 7.283 -1.547 -15.600 1.00 82.25 142 ALA A C 1
ATOM 1114 O O . ALA A 1 142 ? 7.970 -1.233 -16.578 1.00 82.25 142 ALA A O 1
ATOM 1115 N N . LEU A 1 143 ? 6.678 -2.738 -15.516 1.00 84.75 143 LEU A N 1
ATOM 1116 C CA . LEU A 1 143 ? 6.742 -3.750 -16.575 1.00 84.75 143 LEU A CA 1
ATOM 1117 C C . LEU A 1 143 ? 6.060 -3.275 -17.860 1.00 84.75 143 LEU A C 1
ATOM 1119 O O . LEU A 1 143 ? 6.631 -3.426 -18.941 1.00 84.75 143 LEU A O 1
ATOM 1123 N N . LEU A 1 144 ? 4.882 -2.653 -17.747 1.00 88.88 144 LEU A N 1
ATOM 1124 C CA . LEU A 1 144 ? 4.152 -2.096 -18.887 1.00 88.88 144 LEU A CA 1
ATOM 1125 C C . LEU A 1 144 ? 4.962 -1.030 -19.617 1.00 88.88 144 LEU A C 1
ATOM 1127 O O . LEU A 1 144 ? 5.149 -1.115 -20.831 1.00 88.88 144 LEU A O 1
ATOM 1131 N N . ALA A 1 145 ? 5.477 -0.047 -18.878 1.00 83.50 145 ALA A N 1
ATOM 1132 C CA . ALA A 1 145 ? 6.268 1.040 -19.438 1.00 83.50 145 ALA A CA 1
ATOM 1133 C C . ALA A 1 145 ? 7.527 0.503 -20.130 1.00 83.50 145 ALA A C 1
ATOM 1135 O O . ALA A 1 145 ? 7.824 0.890 -21.262 1.00 83.50 145 ALA A O 1
ATOM 1136 N N . THR A 1 146 ? 8.222 -0.445 -19.493 1.00 80.62 146 THR A N 1
ATOM 1137 C CA . THR A 1 146 ? 9.435 -1.065 -20.042 1.00 80.62 146 THR A CA 1
ATOM 1138 C C . THR A 1 146 ? 9.127 -1.858 -21.313 1.00 80.62 146 THR A C 1
ATOM 1140 O O . THR A 1 146 ? 9.772 -1.653 -22.344 1.00 80.62 146 THR A O 1
ATOM 1143 N N . GLY A 1 147 ? 8.111 -2.725 -21.280 1.00 86.00 147 GLY A N 1
ATOM 1144 C CA . GLY A 1 147 ? 7.717 -3.549 -22.421 1.00 86.00 147 GLY A CA 1
ATOM 1145 C C . GLY A 1 147 ? 7.269 -2.716 -23.623 1.00 86.00 147 GLY A C 1
ATOM 1146 O O . GLY A 1 147 ? 7.712 -2.965 -24.747 1.00 86.00 147 GLY A O 1
ATOM 1147 N N . LEU A 1 148 ? 6.459 -1.674 -23.401 1.00 86.62 148 LEU A N 1
ATOM 1148 C CA . LEU A 1 148 ? 5.991 -0.774 -24.460 1.00 86.62 148 LEU A CA 1
ATOM 1149 C C . LEU A 1 148 ? 7.119 0.087 -25.040 1.00 86.62 148 LEU A C 1
ATOM 1151 O O . LEU A 1 148 ? 7.185 0.258 -26.260 1.00 86.62 148 LEU A O 1
ATOM 1155 N N . ALA A 1 149 ? 8.012 0.611 -24.196 1.00 81.25 149 ALA A N 1
ATOM 1156 C CA . ALA A 1 149 ? 9.147 1.415 -24.640 1.00 81.25 149 ALA A CA 1
ATOM 1157 C C . ALA A 1 149 ? 10.095 0.600 -25.531 1.00 81.25 149 ALA A C 1
ATOM 1159 O O . ALA A 1 149 ? 10.452 1.044 -26.625 1.00 81.25 149 ALA A O 1
ATOM 1160 N N . LEU A 1 150 ? 10.444 -0.619 -25.109 1.00 81.38 150 LEU A N 1
ATOM 1161 C CA . LEU A 1 150 ? 11.307 -1.515 -25.881 1.00 81.38 150 LEU A CA 1
ATOM 1162 C C . LEU A 1 150 ? 10.623 -2.024 -27.159 1.00 81.38 150 LEU A C 1
ATOM 1164 O O . LEU A 1 150 ? 11.273 -2.124 -28.198 1.00 81.38 150 LEU A O 1
ATOM 1168 N N . SER A 1 151 ? 9.312 -2.275 -27.127 1.00 85.62 151 SER A N 1
ATOM 1169 C CA . SER A 1 151 ? 8.557 -2.681 -28.322 1.00 85.62 151 SER A CA 1
ATOM 1170 C C . SER A 1 151 ? 8.510 -1.563 -29.368 1.00 85.62 151 SER A C 1
ATOM 1172 O O . SER A 1 151 ? 8.781 -1.797 -30.547 1.00 85.62 151 SER A O 1
ATOM 1174 N N . ARG A 1 152 ? 8.239 -0.318 -28.942 1.00 84.69 152 ARG A N 1
ATOM 1175 C CA . ARG A 1 152 ? 8.284 0.861 -29.825 1.00 84.69 152 ARG A CA 1
ATOM 1176 C C . ARG A 1 152 ? 9.679 1.101 -30.389 1.00 84.69 152 ARG A C 1
ATOM 1178 O O . ARG A 1 152 ? 9.802 1.443 -31.563 1.00 84.69 152 ARG A O 1
ATOM 1185 N N . TRP A 1 153 ? 10.714 0.905 -29.572 1.00 79.06 153 TRP A N 1
ATOM 1186 C CA . TRP A 1 153 ? 12.105 0.990 -30.010 1.00 79.06 153 TRP A CA 1
ATOM 1187 C C . TRP A 1 153 ? 12.386 0.020 -31.165 1.00 79.06 153 TRP A C 1
ATOM 1189 O O . TRP A 1 153 ? 12.820 0.434 -32.241 1.00 79.06 153 TRP A O 1
ATOM 1199 N N . GLN A 1 154 ? 12.075 -1.262 -30.967 1.00 84.81 154 GLN A N 1
ATOM 1200 C CA . GLN A 1 154 ? 12.301 -2.304 -31.970 1.00 84.81 154 GLN A CA 1
ATOM 1201 C C . GLN A 1 154 ? 11.513 -2.076 -33.260 1.00 84.81 154 GLN A C 1
ATOM 1203 O O . GLN A 1 154 ? 12.021 -2.374 -34.337 1.00 84.81 154 GLN A O 1
ATOM 1208 N N . GLY A 1 155 ? 10.286 -1.553 -33.166 1.00 83.50 155 GLY A N 1
ATOM 1209 C CA . GLY A 1 155 ? 9.475 -1.237 -34.342 1.00 83.50 155 GLY A CA 1
ATOM 1210 C C . GLY A 1 155 ? 10.093 -0.148 -35.221 1.00 83.50 155 GLY A C 1
ATOM 1211 O O . GLY A 1 155 ? 9.971 -0.210 -36.439 1.00 83.50 155 GLY A O 1
ATOM 1212 N N . ARG A 1 156 ? 10.788 0.825 -34.616 1.00 82.50 156 ARG A N 1
ATOM 1213 C CA . ARG A 1 156 ? 11.379 1.965 -35.332 1.00 82.50 156 ARG A CA 1
ATOM 1214 C C . ARG A 1 156 ? 12.756 1.675 -35.925 1.00 82.50 156 ARG A C 1
ATOM 1216 O O . ARG A 1 156 ? 13.066 2.197 -36.988 1.00 82.50 156 ARG A O 1
ATOM 1223 N N . TYR A 1 157 ? 13.575 0.885 -35.233 1.00 78.25 157 TYR A N 1
ATOM 1224 C CA . TYR A 1 157 ? 14.990 0.696 -35.583 1.00 78.25 157 TYR A CA 1
ATOM 1225 C C . TYR A 1 157 ? 15.344 -0.746 -35.978 1.00 78.25 157 TYR A C 1
ATOM 1227 O O . TYR A 1 157 ? 16.463 -1.014 -36.401 1.00 78.25 157 TYR A O 1
ATOM 1235 N N . GLY A 1 158 ? 14.400 -1.684 -35.877 1.00 77.31 158 GLY A N 1
ATOM 1236 C CA . GLY A 1 158 ? 14.655 -3.107 -36.084 1.00 77.31 158 GLY A CA 1
ATOM 1237 C C . GLY A 1 158 ? 15.250 -3.787 -34.846 1.00 77.31 158 GLY A C 1
ATOM 1238 O O . GLY A 1 158 ? 15.744 -3.152 -33.918 1.00 77.31 158 GLY A O 1
ATOM 1239 N N . VAL A 1 159 ? 15.185 -5.120 -34.811 1.00 70.44 159 VAL A N 1
ATOM 1240 C CA . VAL A 1 159 ? 15.486 -5.909 -33.598 1.00 70.44 159 VAL A CA 1
ATOM 1241 C C . VAL A 1 159 ? 16.987 -6.004 -33.288 1.00 70.44 159 VAL A C 1
ATOM 1243 O O . VAL A 1 159 ? 17.365 -6.213 -32.141 1.00 70.44 159 VAL A O 1
ATOM 1246 N N . ARG A 1 160 ? 17.852 -5.801 -34.290 1.00 65.75 160 ARG A N 1
ATOM 1247 C CA . ARG A 1 160 ? 19.318 -5.823 -34.129 1.00 65.75 160 ARG A CA 1
ATOM 1248 C C . ARG A 1 160 ? 19.935 -4.445 -33.891 1.00 65.75 160 ARG A C 1
ATOM 1250 O O . ARG A 1 160 ? 21.124 -4.370 -33.600 1.00 65.75 160 ARG A O 1
ATOM 1257 N N . ALA A 1 161 ? 19.158 -3.369 -34.014 1.00 68.88 161 ALA A N 1
ATOM 1258 C CA . ALA A 1 161 ? 19.667 -2.034 -33.756 1.00 68.88 161 ALA A CA 1
ATOM 1259 C C . ALA A 1 161 ? 19.725 -1.802 -32.249 1.00 68.88 161 ALA A C 1
ATOM 1261 O O . ALA A 1 161 ? 18.736 -1.460 -31.590 1.00 68.88 161 ALA A O 1
ATOM 1262 N N . GLU A 1 162 ? 20.921 -2.001 -31.711 1.00 74.00 162 GLU A N 1
ATOM 1263 C CA . GLU A 1 162 ? 21.282 -1.520 -30.396 1.00 74.00 162 GLU A CA 1
ATOM 1264 C C . GLU A 1 162 ? 20.922 -0.029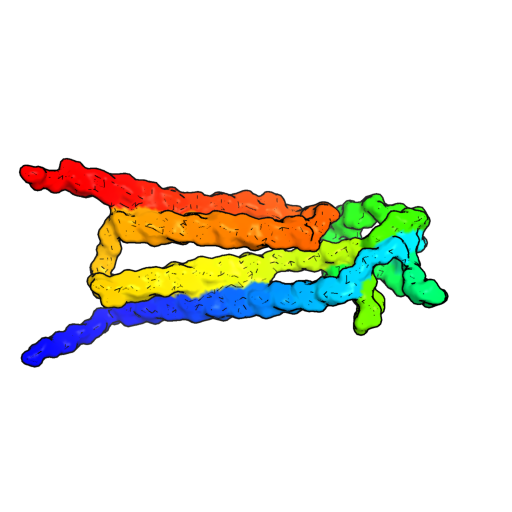 -30.286 1.00 74.00 162 GLU A C 1
ATOM 1266 O O . GLU A 1 162 ? 21.383 0.771 -31.103 1.00 74.00 162 GLU A O 1
ATOM 1271 N N . PRO A 1 163 ? 20.105 0.385 -29.294 1.00 71.88 163 PRO A N 1
ATOM 1272 C CA . PRO A 1 163 ? 19.760 1.785 -29.178 1.00 71.88 163 PRO A CA 1
ATOM 1273 C C . PRO A 1 163 ? 21.004 2.649 -29.029 1.00 71.88 163 PRO A C 1
ATOM 1275 O O . PRO A 1 163 ? 21.876 2.262 -28.244 1.00 71.88 163 PRO A O 1
ATOM 1278 N N . PRO A 1 164 ? 21.084 3.814 -29.697 1.00 79.44 164 PRO A N 1
ATOM 1279 C CA . PRO A 1 164 ? 22.175 4.731 -29.469 1.00 79.44 164 PRO A CA 1
ATOM 1280 C C . PRO A 1 164 ? 22.168 5.131 -27.985 1.00 79.44 164 PRO A C 1
ATOM 1282 O O . PRO A 1 164 ? 21.091 5.242 -27.378 1.00 79.44 164 PRO A O 1
ATOM 1285 N N . PRO A 1 165 ? 23.342 5.372 -27.375 1.00 80.44 165 PRO A N 1
ATOM 1286 C CA . PRO A 1 165 ? 23.454 5.623 -25.938 1.00 80.44 165 PRO A CA 1
ATOM 1287 C C . PRO A 1 165 ? 22.532 6.739 -25.437 1.00 80.44 165 PRO A C 1
ATOM 1289 O O . PRO A 1 165 ? 21.952 6.621 -24.360 1.00 80.44 165 PRO A O 1
ATOM 1292 N N . ARG A 1 166 ? 22.307 7.782 -26.250 1.00 82.19 166 ARG A N 1
ATOM 1293 C CA . ARG A 1 166 ? 21.373 8.872 -25.932 1.00 82.19 166 ARG A CA 1
ATOM 1294 C C . ARG A 1 166 ? 19.958 8.369 -25.646 1.00 82.19 166 ARG A C 1
ATOM 1296 O O . ARG A 1 166 ? 19.363 8.796 -24.662 1.00 82.19 166 ARG A O 1
ATOM 1303 N N . THR A 1 167 ? 19.415 7.461 -26.457 1.00 77.38 167 THR A N 1
ATOM 1304 C CA . THR A 1 167 ? 18.047 6.984 -26.223 1.00 77.38 167 THR A CA 1
ATOM 1305 C C . THR A 1 167 ? 17.968 6.084 -24.999 1.00 77.38 167 THR A C 1
ATOM 1307 O O . THR A 1 167 ? 17.014 6.190 -24.234 1.00 77.38 167 THR A O 1
ATOM 1310 N N . ARG A 1 168 ? 18.990 5.251 -24.753 1.00 79.25 168 ARG A N 1
ATOM 1311 C CA . ARG A 1 168 ? 19.057 4.456 -23.514 1.00 79.25 168 ARG A CA 1
ATOM 1312 C C . ARG A 1 168 ? 19.089 5.357 -22.284 1.00 79.25 168 ARG A C 1
ATOM 1314 O O . ARG A 1 168 ? 18.380 5.083 -21.323 1.00 79.25 168 ARG A O 1
ATOM 1321 N N . ALA A 1 169 ? 19.853 6.451 -22.340 1.00 77.25 169 ALA A N 1
ATOM 1322 C CA . ALA A 1 169 ? 19.911 7.438 -21.267 1.00 77.25 169 ALA A CA 1
ATOM 1323 C C . ALA A 1 169 ? 18.546 8.092 -21.013 1.00 77.25 169 ALA A C 1
ATOM 1325 O O . ALA A 1 169 ? 18.116 8.165 -19.867 1.00 77.25 169 ALA A O 1
ATOM 1326 N N . ILE A 1 170 ? 17.843 8.518 -22.070 1.00 80.94 170 ILE A N 1
ATOM 1327 C CA . ILE A 1 170 ? 16.506 9.126 -21.957 1.00 80.94 170 ILE A CA 1
ATOM 1328 C C . ILE A 1 170 ? 15.497 8.123 -21.391 1.00 80.94 170 ILE A C 1
ATOM 1330 O O . ILE A 1 170 ? 14.747 8.467 -20.484 1.00 80.94 170 ILE A O 1
ATOM 1334 N N . ALA A 1 171 ? 15.488 6.883 -21.885 1.00 77.25 171 ALA A N 1
ATOM 1335 C CA . ALA A 1 171 ? 14.577 5.846 -21.407 1.00 77.25 171 ALA A CA 1
ATOM 1336 C C . ALA A 1 171 ? 14.831 5.496 -19.932 1.00 77.25 171 ALA A C 1
ATOM 1338 O O . ALA A 1 171 ? 13.890 5.395 -19.148 1.00 77.25 171 ALA A O 1
ATOM 1339 N N . ALA A 1 172 ? 16.100 5.367 -19.541 1.00 78.69 172 ALA A N 1
ATOM 1340 C CA . ALA A 1 172 ? 16.484 5.121 -18.157 1.00 78.69 172 ALA A CA 1
ATOM 1341 C C . ALA A 1 172 ? 16.115 6.306 -17.246 1.00 78.69 172 ALA A C 1
ATOM 1343 O O . ALA A 1 172 ? 15.581 6.095 -16.161 1.00 78.69 172 ALA A O 1
ATOM 1344 N N . LEU A 1 173 ? 16.307 7.549 -17.705 1.00 82.88 173 LEU A N 1
ATOM 1345 C CA . LEU A 1 173 ? 15.893 8.741 -16.964 1.00 82.88 173 LEU A CA 1
ATOM 1346 C C . LEU A 1 173 ? 14.369 8.808 -16.811 1.00 82.88 173 LEU A C 1
ATOM 1348 O O . LEU A 1 173 ? 13.882 9.056 -15.715 1.00 82.88 173 LEU A O 1
ATOM 1352 N N . ALA A 1 174 ? 13.613 8.543 -17.879 1.00 80.50 174 ALA A N 1
ATOM 1353 C CA . ALA A 1 174 ? 12.155 8.502 -17.830 1.00 80.50 174 ALA A CA 1
ATOM 1354 C C . ALA A 1 174 ? 11.657 7.427 -16.852 1.00 80.50 174 ALA A C 1
ATOM 1356 O O . ALA A 1 174 ? 10.770 7.701 -16.050 1.00 80.50 174 ALA A O 1
ATOM 1357 N N . CYS A 1 175 ? 12.269 6.237 -16.860 1.00 80.88 175 CYS A N 1
ATOM 1358 C CA . CYS A 1 175 ? 11.992 5.183 -15.884 1.00 80.88 175 CYS A CA 1
ATOM 1359 C C . CYS A 1 175 ? 12.252 5.662 -14.448 1.00 80.88 175 CYS A C 1
ATOM 1361 O O . CYS A 1 175 ? 11.393 5.500 -13.586 1.00 80.88 175 CYS A O 1
ATOM 1363 N N . ALA A 1 176 ? 13.394 6.315 -14.204 1.00 82.69 176 ALA A N 1
ATOM 1364 C CA . ALA A 1 176 ? 13.726 6.867 -12.894 1.00 82.69 176 ALA A CA 1
ATOM 1365 C C . ALA A 1 176 ? 12.710 7.925 -12.439 1.00 82.69 176 ALA A C 1
ATOM 1367 O O . ALA A 1 176 ? 12.271 7.894 -11.296 1.00 82.69 176 ALA A O 1
ATOM 1368 N N . VAL A 1 177 ? 12.294 8.831 -13.329 1.00 84.69 177 VAL A N 1
ATOM 1369 C CA . VAL A 1 177 ? 11.297 9.868 -13.020 1.00 84.69 177 VAL A CA 1
ATOM 1370 C C . VAL A 1 177 ? 9.929 9.252 -12.728 1.00 84.69 177 VAL A C 1
ATOM 1372 O O . VAL A 1 177 ? 9.325 9.588 -11.715 1.00 84.69 177 VAL A O 1
ATOM 1375 N N . ILE A 1 178 ? 9.453 8.328 -13.569 1.00 81.69 178 ILE A N 1
ATOM 1376 C CA . ILE A 1 178 ? 8.170 7.635 -13.365 1.00 81.69 178 ILE A CA 1
ATOM 1377 C C . ILE A 1 178 ? 8.187 6.856 -12.054 1.00 81.69 178 ILE A C 1
ATOM 1379 O O . ILE A 1 178 ? 7.209 6.906 -11.314 1.00 81.69 178 ILE A O 1
ATOM 1383 N N . TRP A 1 179 ? 9.297 6.181 -11.744 1.00 84.62 179 TRP A N 1
ATOM 1384 C CA . TRP A 1 179 ? 9.494 5.545 -10.450 1.00 84.62 179 TRP A CA 1
ATOM 1385 C C . TRP A 1 179 ? 9.377 6.596 -9.347 1.00 84.62 179 TRP A C 1
ATOM 1387 O O . TRP A 1 179 ? 8.435 6.558 -8.571 1.00 84.62 179 TRP A O 1
ATOM 1397 N N . GLN A 1 180 ? 10.236 7.610 -9.291 1.00 87.56 180 GLN A N 1
ATOM 1398 C CA . GLN A 1 180 ? 10.216 8.549 -8.163 1.00 87.56 180 GLN A CA 1
ATOM 1399 C C . GLN A 1 180 ? 8.865 9.262 -7.985 1.00 87.56 180 GLN A C 1
ATOM 1401 O O . GLN A 1 180 ? 8.352 9.307 -6.869 1.00 87.56 180 GLN A O 1
ATOM 1406 N N . LEU A 1 181 ? 8.238 9.733 -9.067 1.00 86.75 181 LEU A N 1
ATOM 1407 C CA . LEU A 1 181 ? 6.936 10.402 -9.001 1.00 86.75 181 LEU A CA 1
ATOM 1408 C C . LEU A 1 181 ? 5.796 9.437 -8.656 1.00 86.75 181 LEU A C 1
ATOM 1410 O O . LEU A 1 181 ? 4.990 9.733 -7.777 1.00 86.75 181 LEU A O 1
ATOM 1414 N N . GLY A 1 182 ? 5.732 8.276 -9.312 1.00 82.25 182 GLY A N 1
ATOM 1415 C CA . GLY A 1 182 ? 4.702 7.269 -9.049 1.00 82.25 182 GLY A CA 1
ATOM 1416 C C . GLY A 1 182 ? 4.785 6.737 -7.621 1.00 82.25 182 GLY A C 1
ATOM 1417 O O . GLY A 1 182 ? 3.773 6.606 -6.939 1.00 82.25 182 GLY A O 1
ATOM 1418 N N . GLY A 1 183 ? 6.002 6.526 -7.134 1.00 82.94 183 GLY A N 1
ATOM 1419 C CA . GLY A 1 183 ? 6.272 6.191 -5.744 1.00 82.94 183 GLY A CA 1
ATOM 1420 C C . GLY A 1 183 ? 5.855 7.262 -4.775 1.00 82.94 183 GLY A C 1
ATOM 1421 O O . GLY A 1 183 ? 5.164 6.955 -3.816 1.00 82.94 183 GLY A O 1
ATOM 1422 N N . ALA A 1 184 ? 6.261 8.508 -5.014 1.00 87.31 184 ALA A N 1
ATOM 1423 C CA . ALA A 1 184 ? 5.892 9.624 -4.155 1.00 87.31 184 ALA A CA 1
ATOM 1424 C C . ALA A 1 184 ? 4.368 9.757 -4.040 1.00 87.31 184 ALA A C 1
ATOM 1426 O O . ALA A 1 184 ? 3.864 9.935 -2.937 1.00 87.31 184 ALA A O 1
ATOM 1427 N N . LEU A 1 185 ? 3.631 9.585 -5.143 1.00 85.44 185 LEU A N 1
ATOM 1428 C CA . LEU A 1 185 ? 2.166 9.573 -5.139 1.00 85.44 185 LEU A CA 1
ATOM 1429 C C . LEU A 1 185 ? 1.596 8.392 -4.345 1.00 85.44 185 LEU A C 1
ATOM 1431 O O . LEU A 1 185 ? 0.723 8.586 -3.504 1.00 85.44 185 LEU A O 1
ATOM 1435 N N . VAL A 1 186 ? 2.110 7.180 -4.570 1.00 83.44 186 VAL A N 1
ATOM 1436 C CA . VAL A 1 186 ? 1.705 5.970 -3.838 1.00 83.44 186 VAL A CA 1
ATOM 1437 C C . VAL A 1 186 ? 1.950 6.120 -2.335 1.00 83.44 186 VAL A C 1
ATOM 1439 O O . VAL A 1 186 ? 1.068 5.827 -1.529 1.00 83.44 186 VAL A O 1
ATOM 1442 N N . TRP A 1 187 ? 3.130 6.604 -1.957 1.00 86.06 187 TRP A N 1
ATOM 1443 C CA . TRP A 1 187 ? 3.510 6.833 -0.570 1.00 86.06 187 TRP A CA 1
ATOM 1444 C C . TRP A 1 187 ? 2.694 7.952 0.057 1.00 86.06 187 TRP A C 1
ATOM 1446 O O . TRP A 1 187 ? 2.195 7.776 1.161 1.00 86.06 187 TRP A O 1
ATOM 1456 N N . SER A 1 188 ? 2.506 9.066 -0.648 1.00 86.38 188 SER A N 1
ATOM 1457 C CA . SER A 1 188 ? 1.678 10.177 -0.183 1.00 86.38 188 SER A CA 1
ATOM 1458 C C . SER A 1 188 ? 0.245 9.719 0.078 1.00 86.38 188 SER A C 1
ATOM 1460 O O . SER A 1 188 ? -0.272 9.952 1.166 1.00 86.38 188 SER A O 1
ATOM 1462 N N . HIS A 1 189 ? -0.357 8.977 -0.856 1.00 84.81 189 HIS A N 1
ATOM 1463 C CA . HIS A 1 189 ? -1.689 8.405 -0.681 1.00 84.81 189 HIS A CA 1
ATOM 1464 C C . HIS A 1 189 ? -1.744 7.454 0.523 1.00 84.81 189 HIS A C 1
ATOM 1466 O O . HIS A 1 189 ? -2.633 7.560 1.365 1.00 84.81 189 HIS A O 1
ATOM 1472 N N . TYR A 1 190 ? -0.776 6.541 0.644 1.00 84.69 190 TYR A N 1
ATOM 1473 C CA . TYR A 1 190 ? -0.721 5.607 1.766 1.00 84.69 190 TYR A CA 1
ATOM 1474 C C . TYR A 1 190 ? -0.598 6.330 3.115 1.00 84.69 190 TYR A C 1
ATOM 1476 O O . TYR A 1 190 ? -1.374 6.053 4.024 1.00 84.69 190 TYR A O 1
ATOM 1484 N N . LEU A 1 191 ? 0.338 7.274 3.241 1.00 87.69 191 LEU A N 1
ATOM 1485 C CA . LEU A 1 191 ? 0.579 8.018 4.481 1.00 87.69 191 LEU A CA 1
ATOM 1486 C C . LEU A 1 191 ? -0.584 8.953 4.834 1.00 87.69 191 LEU A C 1
ATOM 1488 O O . LEU A 1 191 ? -0.841 9.181 6.010 1.00 87.69 191 LEU A O 1
ATOM 1492 N N . HIS A 1 192 ? -1.309 9.466 3.838 1.00 86.62 192 HIS A N 1
ATOM 1493 C CA . HIS A 1 192 ? -2.491 10.291 4.069 1.00 86.62 192 HIS A CA 1
ATOM 1494 C C . HIS A 1 192 ? -3.669 9.481 4.630 1.00 86.62 192 HIS A C 1
ATOM 1496 O O . HIS A 1 192 ? -4.383 9.957 5.508 1.00 86.62 192 HIS A O 1
ATOM 1502 N N . HIS A 1 193 ? -3.865 8.247 4.152 1.00 81.94 193 HIS A N 1
ATOM 1503 C CA . HIS A 1 193 ? -4.993 7.407 4.567 1.00 81.94 193 HIS A CA 1
ATOM 1504 C C . HIS A 1 193 ? -4.698 6.488 5.755 1.00 81.94 193 HIS A C 1
ATOM 1506 O O . HIS A 1 193 ? -5.630 6.037 6.417 1.00 81.94 193 HIS A O 1
ATOM 1512 N N . GLN A 1 194 ? -3.431 6.186 6.033 1.00 81.38 194 GLN A N 1
ATOM 1513 C CA . GLN A 1 194 ? -3.032 5.320 7.134 1.00 81.38 194 GLN A CA 1
ATOM 1514 C C . GLN A 1 194 ? -2.597 6.178 8.332 1.00 81.38 194 GLN A C 1
ATOM 1516 O O . GLN A 1 194 ? -1.474 6.675 8.333 1.00 81.38 194 GLN A O 1
ATOM 1521 N N . PRO A 1 195 ? -3.423 6.347 9.379 1.00 75.94 195 PRO A N 1
ATOM 1522 C CA . PRO A 1 195 ? -2.989 7.085 10.556 1.00 75.94 195 PRO A CA 1
ATOM 1523 C C . PRO A 1 195 ? -1.858 6.332 11.284 1.00 75.94 195 PRO A C 1
ATOM 1525 O O . PRO A 1 195 ? -1.842 5.091 11.298 1.00 75.94 195 PRO A O 1
ATOM 1528 N N . PRO A 1 196 ? -0.915 7.055 11.915 1.00 78.81 196 PRO A N 1
ATOM 1529 C CA . PRO A 1 196 ? 0.133 6.438 12.717 1.00 78.81 196 PRO A CA 1
ATOM 1530 C C . PRO A 1 196 ? -0.444 5.637 13.908 1.00 78.81 196 PRO A C 1
ATOM 1532 O O . PRO A 1 196 ? -1.569 5.890 14.343 1.00 78.81 196 PRO A O 1
ATOM 1535 N N . PRO A 1 197 ? 0.320 4.680 14.474 1.00 80.69 197 PRO A N 1
ATOM 1536 C CA . PRO A 1 197 ? 1.653 4.259 14.039 1.00 80.69 197 PRO A CA 1
ATOM 1537 C C . PRO A 1 197 ? 1.636 3.408 12.760 1.00 80.69 197 PRO A C 1
ATOM 1539 O O . PRO A 1 197 ? 0.785 2.531 12.589 1.00 80.69 197 PRO A O 1
ATOM 1542 N N . TYR A 1 198 ? 2.610 3.654 11.879 1.00 82.25 198 TYR A N 1
ATOM 1543 C CA . TYR A 1 198 ? 2.801 2.897 10.641 1.00 82.25 198 TYR A CA 1
ATOM 1544 C C . TYR A 1 198 ? 3.375 1.500 10.923 1.00 82.25 198 TYR A C 1
ATOM 1546 O O . TYR A 1 198 ? 4.184 1.347 11.841 1.00 82.25 198 TYR A O 1
ATOM 1554 N N . PRO A 1 199 ? 3.011 0.474 10.132 1.00 78.50 199 PRO A N 1
ATOM 1555 C CA . PRO A 1 199 ? 3.625 -0.843 10.258 1.00 78.50 199 PRO A CA 1
ATOM 1556 C C . PRO A 1 199 ? 5.120 -0.779 9.919 1.00 78.50 199 PRO A C 1
ATOM 1558 O O . PRO A 1 199 ? 5.524 -0.040 9.021 1.00 78.50 199 PRO A O 1
ATOM 1561 N N . TRP A 1 200 ? 5.941 -1.593 10.595 1.00 79.31 200 TRP A N 1
ATOM 1562 C CA . TRP A 1 200 ? 7.405 -1.599 10.429 1.00 79.31 200 TRP A CA 1
ATOM 1563 C C . TRP A 1 200 ? 7.857 -1.818 8.979 1.00 79.31 200 TRP A C 1
ATOM 1565 O O . TRP A 1 200 ? 8.895 -1.310 8.560 1.00 79.31 200 TRP A O 1
ATOM 1575 N N . THR A 1 201 ? 7.045 -2.521 8.185 1.00 78.69 201 THR A N 1
ATOM 1576 C CA . THR A 1 201 ? 7.291 -2.756 6.761 1.00 78.69 201 THR A CA 1
ATOM 1577 C C . THR A 1 201 ? 7.434 -1.456 5.979 1.00 78.69 201 THR A C 1
ATOM 1579 O O . THR A 1 201 ? 8.189 -1.420 5.018 1.00 78.69 201 THR A O 1
ATOM 1582 N N . VAL A 1 202 ? 6.761 -0.375 6.385 1.00 84.44 202 VAL A N 1
ATOM 1583 C CA . VAL A 1 202 ? 6.907 0.947 5.754 1.00 84.44 202 VAL A CA 1
ATOM 1584 C C . VAL A 1 202 ? 8.345 1.439 5.870 1.00 84.44 202 VAL A C 1
ATOM 1586 O O . VAL A 1 202 ? 8.914 1.882 4.878 1.00 84.44 202 VAL A O 1
ATOM 1589 N N . TRP A 1 203 ? 8.961 1.281 7.042 1.00 85.75 203 TRP A N 1
ATOM 1590 C CA . TRP A 1 203 ? 10.334 1.721 7.299 1.00 85.75 203 TRP A CA 1
ATOM 1591 C C . TRP A 1 203 ? 11.387 0.907 6.552 1.00 85.75 203 TRP A C 1
ATOM 1593 O O . TRP A 1 203 ? 12.488 1.398 6.339 1.00 85.75 203 TRP A O 1
ATOM 1603 N N . VAL A 1 204 ? 11.053 -0.306 6.111 1.00 85.69 204 VAL A N 1
ATOM 1604 C CA . VAL A 1 204 ? 11.936 -1.131 5.274 1.00 85.69 204 VAL A CA 1
ATOM 1605 C C . VAL A 1 204 ? 11.680 -0.890 3.790 1.00 85.69 204 VAL A C 1
ATOM 1607 O O . VAL A 1 204 ? 12.613 -0.743 3.003 1.00 85.69 204 VAL A O 1
ATOM 1610 N N . VAL A 1 205 ? 10.412 -0.808 3.391 1.00 84.31 205 VAL A N 1
ATOM 1611 C CA . VAL A 1 205 ? 10.032 -0.676 1.984 1.00 84.31 205 VAL A CA 1
ATOM 1612 C C . VAL A 1 205 ? 10.316 0.731 1.462 1.00 84.31 205 VAL A C 1
ATOM 1614 O O . VAL A 1 205 ? 10.754 0.855 0.324 1.00 84.31 205 VAL A O 1
ATOM 1617 N N . LEU A 1 206 ? 10.146 1.786 2.263 1.00 85.50 206 LEU A N 1
ATOM 1618 C CA . LEU A 1 206 ? 10.386 3.167 1.826 1.00 85.50 206 LEU A CA 1
ATOM 1619 C C . LEU A 1 206 ? 11.860 3.423 1.428 1.00 85.50 206 LEU A C 1
ATOM 1621 O O . LEU A 1 206 ? 12.084 3.934 0.327 1.00 85.50 206 LEU A O 1
ATOM 1625 N N . PRO A 1 207 ? 12.881 3.020 2.213 1.00 86.25 207 PRO A N 1
ATOM 1626 C CA . PRO A 1 207 ? 14.275 3.130 1.783 1.00 86.25 207 PRO A CA 1
ATOM 1627 C C . PRO A 1 207 ? 14.599 2.255 0.573 1.00 86.25 207 PRO A C 1
ATOM 1629 O O . PRO A 1 207 ? 15.212 2.737 -0.377 1.00 86.25 207 PRO A O 1
ATOM 1632 N N . LEU A 1 208 ? 14.157 0.989 0.567 1.00 83.75 208 LEU A N 1
ATOM 1633 C CA . LEU A 1 208 ? 14.371 0.085 -0.570 1.00 83.75 208 LEU A CA 1
ATOM 1634 C C . LEU A 1 208 ? 13.767 0.652 -1.855 1.00 83.75 208 LEU A C 1
ATOM 1636 O O . LEU A 1 208 ? 14.369 0.565 -2.924 1.00 83.75 208 LEU A O 1
ATOM 1640 N N . TYR A 1 209 ? 12.603 1.283 -1.739 1.00 84.62 209 TYR A N 1
ATOM 1641 C CA . TYR A 1 209 ? 11.939 1.979 -2.823 1.00 84.62 209 TYR A CA 1
ATOM 1642 C C . TYR A 1 209 ? 12.780 3.143 -3.361 1.00 84.62 209 TYR A C 1
ATOM 1644 O O . TYR A 1 209 ? 13.022 3.230 -4.569 1.00 84.62 209 TYR A O 1
ATOM 1652 N N . GLY A 1 210 ? 13.253 4.019 -2.468 1.00 84.88 210 GLY A N 1
ATOM 1653 C CA . GLY A 1 210 ? 14.106 5.150 -2.830 1.00 84.88 210 GLY A CA 1
ATOM 1654 C C . GLY A 1 210 ? 15.392 4.698 -3.527 1.00 84.88 210 GLY A C 1
ATOM 1655 O O . GLY A 1 210 ? 15.725 5.212 -4.596 1.00 84.88 210 GLY A O 1
ATOM 1656 N N . LEU A 1 211 ? 16.057 3.677 -2.975 1.00 86.19 211 LEU A N 1
ATOM 1657 C CA . LEU A 1 211 ? 17.269 3.073 -3.536 1.00 86.19 211 LEU A CA 1
ATOM 1658 C C . LEU A 1 211 ? 17.015 2.404 -4.892 1.00 86.19 211 LEU A C 1
ATOM 1660 O O . LEU A 1 211 ? 17.808 2.575 -5.818 1.00 86.19 211 LEU A O 1
ATOM 1664 N N . GLY A 1 212 ? 15.892 1.698 -5.048 1.00 80.56 212 GLY A N 1
ATOM 1665 C CA . GLY A 1 212 ? 15.498 1.077 -6.314 1.00 80.56 212 GLY A CA 1
ATOM 1666 C C . GLY A 1 212 ? 15.387 2.090 -7.455 1.00 80.56 212 GLY A C 1
ATOM 1667 O O . GLY A 1 212 ? 15.807 1.810 -8.577 1.00 80.56 212 GLY A O 1
ATOM 1668 N N . GLY A 1 213 ? 14.931 3.309 -7.155 1.00 79.50 213 GLY A N 1
ATOM 1669 C CA . GLY A 1 213 ? 14.859 4.405 -8.122 1.00 79.50 213 GLY A CA 1
ATOM 1670 C C . GLY A 1 213 ? 16.214 5.009 -8.510 1.00 79.50 213 GLY A C 1
ATOM 1671 O O . GLY A 1 213 ? 16.312 5.663 -9.550 1.00 79.50 213 GLY A O 1
ATOM 1672 N N . LEU A 1 214 ? 17.276 4.776 -7.729 1.00 87.12 214 LEU A N 1
ATOM 1673 C CA . LEU A 1 214 ? 18.631 5.229 -8.068 1.00 87.12 214 LEU A CA 1
ATOM 1674 C C . LEU A 1 214 ? 19.280 4.364 -9.153 1.00 87.12 214 LEU A C 1
ATOM 1676 O O . LEU A 1 214 ? 20.121 4.860 -9.900 1.00 87.12 214 LEU A O 1
ATOM 1680 N N . VAL A 1 215 ? 18.876 3.099 -9.291 1.00 84.44 215 VAL A N 1
ATOM 1681 C CA . VAL A 1 215 ? 19.404 2.185 -10.318 1.00 84.44 215 VAL A CA 1
ATOM 1682 C C . VAL A 1 215 ? 19.173 2.716 -11.743 1.00 84.44 215 VAL A C 1
ATOM 1684 O O . VAL A 1 215 ? 20.156 2.897 -12.469 1.00 84.44 215 VAL A O 1
ATOM 1687 N N . PRO A 1 216 ? 17.933 3.027 -12.181 1.00 77.06 216 PRO A N 1
ATOM 1688 C CA . PRO A 1 216 ? 17.709 3.582 -13.514 1.00 77.06 216 PRO A CA 1
ATOM 1689 C C . PRO A 1 216 ? 18.379 4.952 -13.692 1.00 77.06 216 PRO A C 1
ATOM 1691 O O . PRO A 1 216 ? 18.869 5.249 -14.781 1.00 77.06 216 PRO A O 1
ATOM 1694 N N . LEU A 1 217 ? 18.501 5.754 -12.629 1.00 84.62 217 LEU A N 1
ATOM 1695 C CA . LEU A 1 217 ? 19.230 7.023 -12.676 1.00 84.62 217 LEU A CA 1
ATOM 1696 C C . LEU A 1 217 ? 20.733 6.813 -12.930 1.00 84.62 217 LEU A C 1
ATOM 1698 O O . LEU A 1 217 ? 21.309 7.462 -13.803 1.00 84.62 217 LEU A O 1
ATOM 1702 N N . ALA A 1 218 ? 21.370 5.877 -12.226 1.00 87.06 218 ALA A N 1
ATOM 1703 C CA . ALA A 1 218 ? 22.775 5.530 -12.428 1.00 87.06 218 ALA A CA 1
ATOM 1704 C C . ALA A 1 218 ? 23.027 5.000 -13.850 1.00 87.06 218 ALA A C 1
ATOM 1706 O O . ALA A 1 218 ? 24.002 5.387 -14.501 1.00 87.06 218 ALA A O 1
ATOM 1707 N N . ILE A 1 219 ? 22.111 4.176 -14.370 1.00 79.56 219 ILE A N 1
ATOM 1708 C CA . ILE A 1 219 ? 22.138 3.697 -15.758 1.00 79.56 219 ILE A CA 1
ATOM 1709 C C . ILE A 1 219 ? 22.025 4.874 -16.740 1.00 79.56 219 ILE A C 1
ATOM 1711 O O . ILE A 1 219 ? 22.806 4.956 -17.693 1.00 79.56 219 ILE A O 1
ATOM 1715 N N . ALA A 1 220 ? 21.107 5.815 -16.498 1.00 80.56 220 ALA A N 1
ATOM 1716 C CA . ALA A 1 220 ? 20.936 7.003 -17.330 1.00 80.56 220 ALA A CA 1
ATOM 1717 C C . ALA A 1 220 ? 22.212 7.856 -17.376 1.00 80.56 220 ALA A C 1
ATOM 1719 O O . ALA A 1 220 ? 22.678 8.228 -18.457 1.00 80.56 220 ALA A O 1
ATOM 1720 N N . LEU A 1 221 ? 22.821 8.104 -16.213 1.00 89.31 221 LEU A N 1
ATOM 1721 C CA . LEU A 1 221 ? 24.076 8.847 -16.088 1.00 89.31 221 LEU A CA 1
ATOM 1722 C C . LEU A 1 221 ? 25.228 8.144 -16.814 1.00 89.31 221 LEU A C 1
ATOM 1724 O O . LEU A 1 221 ? 25.996 8.799 -17.523 1.00 89.31 221 LEU A O 1
ATOM 1728 N N . ARG A 1 222 ? 25.334 6.814 -16.694 1.00 90.19 222 ARG A N 1
ATOM 1729 C CA . ARG A 1 222 ? 26.342 6.019 -17.411 1.00 90.19 222 ARG A CA 1
ATOM 1730 C C . ARG A 1 222 ? 26.200 6.176 -18.924 1.00 90.19 222 ARG A C 1
ATOM 1732 O O . ARG A 1 222 ? 27.186 6.471 -19.597 1.00 90.19 222 ARG A O 1
ATOM 1739 N N . PHE A 1 223 ? 24.992 6.034 -19.466 1.00 83.44 223 PHE A N 1
ATOM 1740 C CA . PHE A 1 223 ? 24.767 6.183 -20.906 1.00 83.44 223 PHE A CA 1
ATOM 1741 C C . PHE A 1 223 ? 24.970 7.619 -21.401 1.00 83.44 223 PHE A C 1
ATOM 1743 O O . PHE A 1 223 ? 25.507 7.818 -22.492 1.00 83.44 223 PHE A O 1
ATOM 1750 N N . ALA A 1 224 ? 24.623 8.623 -20.593 1.00 83.38 224 ALA A N 1
ATOM 1751 C CA . ALA A 1 224 ? 24.908 10.018 -20.912 1.00 83.38 224 ALA A CA 1
ATOM 1752 C C . ALA A 1 224 ? 26.421 10.289 -21.003 1.00 83.38 224 ALA A C 1
ATOM 1754 O O . ALA A 1 224 ? 26.863 10.987 -21.916 1.00 83.38 224 ALA A O 1
ATOM 1755 N N . ARG A 1 225 ? 27.230 9.704 -20.104 1.00 91.31 225 ARG A N 1
ATOM 1756 C CA . ARG A 1 225 ? 28.701 9.793 -20.158 1.00 91.31 225 ARG A CA 1
ATOM 1757 C C . ARG A 1 225 ? 29.266 9.138 -21.418 1.00 91.31 225 ARG A C 1
ATOM 1759 O O . ARG A 1 225 ? 30.081 9.760 -22.094 1.00 91.31 225 ARG A O 1
ATOM 1766 N N . LEU A 1 226 ? 28.789 7.942 -21.770 1.00 85.94 226 LEU A N 1
ATOM 1767 C CA . LEU A 1 226 ? 29.199 7.249 -22.999 1.00 85.94 226 LEU A CA 1
ATOM 1768 C C . LEU A 1 226 ? 28.888 8.076 -24.254 1.00 85.94 226 LEU A C 1
ATOM 1770 O O . LEU A 1 226 ? 29.742 8.211 -25.124 1.00 85.94 226 LEU A O 1
ATOM 1774 N N . HIS A 1 227 ? 27.708 8.700 -24.318 1.00 85.44 227 HIS A N 1
ATOM 1775 C CA . HIS A 1 227 ? 27.349 9.560 -25.447 1.00 85.44 227 HIS A CA 1
ATOM 1776 C C . HIS A 1 227 ? 28.280 10.776 -25.588 1.00 85.44 227 HIS A C 1
ATOM 1778 O O . HIS A 1 227 ? 28.666 11.134 -26.699 1.00 85.44 227 HIS A O 1
ATOM 1784 N N . ARG A 1 228 ? 28.667 11.407 -24.469 1.00 91.31 228 ARG A N 1
ATOM 1785 C CA . ARG A 1 228 ? 29.617 12.534 -24.479 1.00 91.31 228 ARG A CA 1
ATOM 1786 C C . ARG A 1 228 ? 31.013 12.109 -24.931 1.00 91.31 228 ARG A C 1
ATOM 1788 O O . ARG A 1 228 ? 31.668 12.887 -25.612 1.00 91.31 228 ARG A O 1
ATOM 1795 N N . ALA A 1 229 ? 31.459 10.909 -24.557 1.00 91.88 229 ALA A N 1
ATOM 1796 C CA . ALA A 1 229 ? 32.755 10.380 -24.975 1.00 91.88 229 ALA A CA 1
ATOM 1797 C C . ALA A 1 229 ? 32.810 10.147 -26.494 1.00 91.88 229 ALA A C 1
ATOM 1799 O O . ALA A 1 229 ? 33.757 10.589 -27.131 1.00 91.88 229 ALA A O 1
ATOM 1800 N N . GLN A 1 230 ? 31.760 9.559 -27.080 1.00 90.62 230 GLN A N 1
ATOM 1801 C CA . GLN A 1 230 ? 31.679 9.319 -28.529 1.00 90.62 230 GLN A CA 1
ATOM 1802 C C . GLN A 1 230 ? 31.720 10.613 -29.356 1.00 90.62 230 GLN A C 1
ATOM 1804 O O . GLN A 1 230 ? 32.412 10.680 -30.364 1.00 90.62 230 GLN A O 1
ATOM 1809 N N . ARG A 1 231 ? 31.048 11.679 -28.900 1.00 90.88 231 ARG A N 1
ATOM 1810 C CA . ARG A 1 231 ? 31.084 12.986 -29.582 1.00 90.88 231 ARG A CA 1
ATOM 1811 C C . ARG A 1 231 ? 32.463 13.654 -29.593 1.00 90.88 231 ARG A C 1
ATOM 1813 O O . ARG A 1 231 ? 32.683 14.538 -30.404 1.00 90.88 231 ARG A O 1
ATOM 1820 N N . ARG A 1 232 ? 33.365 13.298 -28.671 1.00 93.69 232 ARG A N 1
ATOM 1821 C CA . ARG A 1 232 ? 34.718 13.885 -28.611 1.00 93.69 232 ARG A CA 1
ATOM 1822 C C . ARG A 1 232 ? 35.687 13.245 -29.602 1.00 93.69 232 ARG A C 1
ATOM 1824 O O . ARG A 1 232 ? 36.738 13.816 -29.851 1.00 93.69 232 ARG A O 1
ATOM 1831 N N . THR A 1 233 ? 35.361 12.057 -30.101 1.00 91.94 233 THR A N 1
ATOM 1832 C CA . THR A 1 233 ? 36.225 11.267 -30.986 1.00 91.94 233 THR A CA 1
ATOM 1833 C C . THR A 1 233 ? 35.873 11.411 -32.465 1.00 91.94 233 THR A C 1
ATOM 1835 O O . THR A 1 233 ? 36.612 10.906 -33.300 1.00 91.94 233 THR A O 1
ATOM 1838 N N . GLU A 1 234 ? 34.760 12.066 -32.801 1.00 88.50 234 GLU A N 1
ATOM 1839 C CA . GLU A 1 234 ? 34.408 12.370 -34.190 1.00 88.50 234 GLU A CA 1
ATOM 1840 C C . GLU A 1 234 ? 35.241 13.581 -34.653 1.00 88.50 234 GLU A C 1
ATOM 1842 O O . GLU A 1 234 ? 35.100 14.655 -34.061 1.00 88.50 234 GLU A O 1
ATOM 1847 N N . PRO A 1 235 ? 36.146 13.424 -35.641 1.00 82.00 235 PRO A N 1
ATOM 1848 C CA . PRO A 1 235 ? 36.899 14.547 -36.184 1.00 82.00 235 PRO A CA 1
ATOM 1849 C C . PRO A 1 235 ? 35.929 15.514 -36.871 1.00 82.00 235 PRO A C 1
ATOM 1851 O O . PRO A 1 235 ? 35.089 15.091 -37.667 1.00 82.00 235 PRO A O 1
ATOM 1854 N N . THR A 1 236 ? 36.027 16.790 -36.502 1.00 73.12 236 THR A N 1
ATOM 1855 C CA . THR A 1 236 ? 35.305 17.911 -37.124 1.00 73.12 236 THR A CA 1
ATOM 1856 C C . THR A 1 236 ? 35.758 18.158 -38.547 1.00 73.12 236 THR A C 1
ATOM 1858 O O . THR A 1 236 ? 36.993 18.122 -38.754 1.00 73.12 236 THR A O 1
#